Protein AF-A0A9D2U0C9-F1 (afdb_monomer_lite)

Organism: NCBI:txid2838689

Radius of gyration: 23.5 Å; chains: 1; bounding box: 73×41×50 Å

Structure (mmCIF, N/CA/C/O backbone):
data_AF-A0A9D2U0C9-F1
#
_entry.id   AF-A0A9D2U0C9-F1
#
loop_
_atom_site.group_PDB
_atom_site.id
_atom_site.type_symbol
_atom_site.label_atom_id
_atom_site.label_alt_id
_atom_site.label_comp_id
_atom_site.label_asym_id
_atom_site.label_entity_id
_atom_site.label_seq_id
_atom_site.pdbx_PDB_ins_code
_atom_site.Cartn_x
_atom_site.Cartn_y
_atom_site.Cartn_z
_atom_site.occupancy
_atom_site.B_iso_or_equiv
_atom_site.auth_seq_id
_atom_site.auth_comp_id
_atom_site.auth_asym_id
_atom_site.auth_atom_id
_atom_site.pdbx_PDB_model_num
ATOM 1 N N . MET A 1 1 ? 41.583 21.796 16.166 1.00 63.53 1 MET A N 1
ATOM 2 C CA . MET A 1 1 ? 41.067 20.989 17.299 1.00 63.53 1 MET A CA 1
ATOM 3 C C . MET A 1 1 ? 41.471 19.537 17.087 1.00 63.53 1 MET A C 1
ATOM 5 O O . MET A 1 1 ? 41.361 19.074 15.961 1.00 63.53 1 MET A O 1
ATOM 9 N N . LYS A 1 2 ? 41.959 18.822 18.112 1.00 79.25 2 LYS A N 1
ATOM 10 C CA . LYS A 1 2 ? 42.198 17.371 18.002 1.00 79.25 2 LYS A CA 1
ATOM 11 C C . LYS A 1 2 ? 40.844 16.658 18.076 1.00 79.25 2 LYS A C 1
ATOM 13 O O . LYS A 1 2 ? 40.282 16.552 19.162 1.00 79.25 2 LYS A O 1
ATOM 18 N N . ARG A 1 3 ? 40.298 16.237 16.933 1.00 89.19 3 ARG A N 1
ATOM 19 C CA . ARG A 1 3 ? 39.069 15.436 16.871 1.00 89.19 3 ARG A CA 1
ATOM 20 C C . ARG A 1 3 ? 39.421 13.952 17.001 1.00 89.19 3 ARG A C 1
ATOM 22 O O . ARG A 1 3 ? 40.526 13.528 16.672 1.00 89.19 3 ARG A O 1
ATOM 29 N N . SER A 1 4 ? 38.504 13.162 17.553 1.00 96.44 4 SER A N 1
ATOM 30 C CA . SER A 1 4 ? 38.682 11.712 17.624 1.00 96.44 4 SER A CA 1
ATOM 31 C C . SER A 1 4 ? 38.589 11.108 16.222 1.00 96.44 4 SER A C 1
ATOM 33 O O . SER A 1 4 ? 37.578 11.293 15.548 1.00 96.44 4 SER A O 1
ATOM 35 N N . LYS A 1 5 ? 39.591 10.313 15.826 1.00 96.75 5 LYS A N 1
ATOM 36 C CA . LYS A 1 5 ? 39.591 9.564 14.554 1.00 96.75 5 LYS A CA 1
ATOM 37 C C . LYS A 1 5 ? 38.373 8.645 14.400 1.00 96.75 5 LYS A C 1
ATOM 39 O O . LYS A 1 5 ? 37.912 8.398 13.289 1.00 96.75 5 LYS A O 1
ATOM 44 N N . ARG A 1 6 ? 37.817 8.159 15.520 1.00 97.50 6 ARG A N 1
ATOM 45 C CA . ARG A 1 6 ? 36.567 7.384 15.518 1.00 97.50 6 ARG A CA 1
ATOM 46 C C . ARG A 1 6 ? 35.405 8.223 14.993 1.00 97.50 6 ARG A C 1
ATOM 48 O O . ARG A 1 6 ? 34.625 7.726 14.200 1.00 97.50 6 ARG A O 1
ATOM 55 N N . ILE A 1 7 ? 35.302 9.477 15.432 1.00 96.75 7 ILE A N 1
ATOM 56 C CA . ILE A 1 7 ? 34.223 10.374 15.011 1.00 96.75 7 ILE A CA 1
ATOM 57 C C . ILE A 1 7 ? 34.395 10.758 13.544 1.00 96.75 7 ILE A C 1
ATOM 59 O O . ILE A 1 7 ? 33.430 10.708 12.806 1.00 96.75 7 ILE A O 1
ATOM 63 N N . GLU A 1 8 ? 35.618 11.031 13.088 1.00 96.38 8 GLU A N 1
ATOM 64 C CA . GLU A 1 8 ? 35.879 11.276 11.659 1.00 96.38 8 GLU A CA 1
ATOM 65 C C . GLU A 1 8 ? 35.429 10.096 10.779 1.00 96.38 8 GLU A C 1
ATOM 67 O O . GLU A 1 8 ? 34.831 10.298 9.727 1.00 96.38 8 GLU A O 1
ATOM 72 N N . THR A 1 9 ? 35.654 8.861 11.242 1.00 97.44 9 THR A N 1
ATOM 73 C CA . THR A 1 9 ? 35.188 7.651 10.543 1.00 97.44 9 THR A CA 1
ATOM 74 C C . THR A 1 9 ? 33.665 7.525 10.569 1.00 97.44 9 THR A C 1
ATOM 76 O O . THR A 1 9 ? 33.076 7.105 9.577 1.00 97.44 9 THR A O 1
ATOM 79 N N . LEU A 1 10 ? 33.030 7.857 11.698 1.00 97.75 10 LEU A N 1
ATOM 80 C CA . LEU A 1 10 ? 31.576 7.787 11.844 1.00 97.75 10 LEU A CA 1
ATOM 81 C C . LEU A 1 10 ? 30.870 8.851 11.007 1.00 97.75 10 LEU A C 1
ATOM 83 O O . LEU A 1 10 ? 29.896 8.512 10.353 1.00 97.75 10 LEU A O 1
ATOM 87 N N . ASP A 1 11 ? 31.381 10.079 10.964 1.00 96.25 11 ASP A N 1
ATOM 88 C CA . ASP A 1 11 ? 30.834 11.177 10.160 1.00 96.25 11 ASP A CA 1
ATOM 89 C C . ASP A 1 11 ? 30.826 10.851 8.663 1.00 96.25 11 ASP A C 1
ATOM 91 O O . ASP A 1 11 ? 29.879 11.186 7.960 1.00 96.25 11 ASP A O 1
ATOM 95 N N . ALA A 1 12 ? 31.854 10.153 8.176 1.00 96.69 12 ALA A N 1
ATOM 96 C CA . ALA A 1 12 ? 31.964 9.758 6.774 1.00 96.69 12 ALA A CA 1
ATOM 97 C C . ALA A 1 12 ? 31.056 8.571 6.391 1.00 96.69 12 ALA A C 1
ATOM 99 O O . ALA A 1 12 ? 31.084 8.121 5.243 1.00 96.69 12 ALA A O 1
ATOM 100 N N . ARG A 1 13 ? 30.284 8.006 7.333 1.00 98.12 13 ARG A N 1
ATOM 101 C CA . ARG A 1 13 ? 29.369 6.896 7.037 1.00 98.12 13 ARG A CA 1
ATOM 102 C C . ARG A 1 13 ? 28.206 7.397 6.169 1.00 98.12 13 ARG A C 1
ATOM 104 O O . ARG A 1 13 ? 27.623 8.423 6.509 1.00 98.12 13 ARG A O 1
ATOM 111 N N . PRO A 1 14 ? 27.800 6.642 5.127 1.00 98.25 14 PRO A N 1
ATOM 112 C CA . PRO A 1 14 ? 26.709 7.041 4.234 1.00 98.25 14 PRO A CA 1
ATOM 113 C C . PRO A 1 14 ? 25.387 7.383 4.933 1.00 98.25 14 PRO A C 1
ATOM 115 O O . PRO A 1 14 ? 24.686 8.259 4.456 1.00 98.25 14 PRO A O 1
ATOM 118 N N . VAL A 1 15 ? 25.093 6.764 6.085 1.00 97.81 15 VAL A N 1
ATOM 119 C CA . VAL A 1 15 ? 23.873 7.023 6.877 1.00 97.81 15 VAL A CA 1
ATOM 120 C C . VAL A 1 15 ? 23.711 8.491 7.287 1.00 97.81 15 VAL A C 1
ATOM 122 O O . VAL A 1 15 ? 22.600 8.963 7.460 1.00 97.81 15 VAL A O 1
ATOM 125 N N . ASN A 1 16 ? 24.801 9.255 7.405 1.00 97.31 16 ASN A N 1
ATOM 126 C CA . ASN A 1 16 ? 24.707 10.676 7.758 1.00 97.31 16 ASN A CA 1
ATOM 127 C C . ASN A 1 16 ? 24.313 11.572 6.572 1.00 97.31 16 ASN A C 1
ATOM 129 O O . ASN A 1 16 ? 24.225 12.786 6.741 1.00 97.31 16 ASN A O 1
ATOM 133 N N . LEU A 1 17 ? 24.143 11.003 5.374 1.00 97.38 17 LEU A N 1
ATOM 134 C CA . LEU A 1 17 ? 23.557 11.692 4.224 1.00 97.38 17 LEU A CA 1
ATOM 135 C C . LEU A 1 17 ? 22.025 11.584 4.220 1.00 97.38 17 LEU A C 1
ATOM 137 O O . LEU A 1 17 ? 21.379 12.298 3.454 1.00 97.38 17 LEU A O 1
ATOM 141 N N . ASP A 1 18 ? 21.455 10.724 5.071 1.00 98.06 18 ASP A N 1
ATOM 142 C CA . ASP A 1 18 ? 20.014 10.583 5.238 1.00 98.06 18 ASP A CA 1
ATOM 143 C C . ASP A 1 18 ? 19.445 11.826 5.946 1.00 98.06 18 ASP A C 1
ATOM 145 O O . ASP A 1 18 ? 20.036 12.378 6.881 1.00 98.06 18 ASP A O 1
ATOM 149 N N . GLY A 1 19 ? 18.274 12.282 5.501 1.00 96.88 19 GLY A N 1
ATOM 150 C CA . GLY A 1 19 ? 17.585 13.429 6.088 1.00 96.88 19 GLY A CA 1
ATOM 151 C C . GLY A 1 19 ? 16.844 13.054 7.369 1.00 96.88 19 GLY A C 1
ATOM 152 O O . GLY A 1 19 ? 15.667 12.712 7.310 1.00 96.88 19 GLY A O 1
ATOM 153 N N . TYR A 1 20 ? 17.505 13.147 8.523 1.00 96.69 20 TYR A N 1
ATOM 154 C CA . TYR A 1 20 ? 16.842 13.013 9.824 1.00 96.69 20 TYR A CA 1
ATOM 155 C C . TYR A 1 20 ? 16.303 14.358 10.307 1.00 96.69 20 TYR A C 1
ATOM 157 O O . TYR A 1 20 ? 17.032 15.350 10.367 1.00 96.69 20 TYR A O 1
ATOM 165 N N . ILE A 1 21 ? 15.036 14.370 10.704 1.00 96.88 21 ILE A N 1
ATOM 166 C CA . ILE A 1 21 ? 14.384 15.515 11.339 1.00 96.88 21 ILE A CA 1
ATOM 167 C C . ILE A 1 21 ? 13.809 15.092 12.688 1.00 96.88 21 ILE A C 1
ATOM 169 O O . ILE A 1 21 ? 13.521 13.917 12.911 1.00 96.88 21 ILE A O 1
ATOM 173 N N . ASN A 1 22 ? 13.655 16.060 13.589 1.00 97.75 22 ASN A N 1
ATOM 174 C CA . ASN A 1 22 ? 12.831 15.863 14.777 1.00 97.75 22 ASN A CA 1
ATOM 175 C C . ASN A 1 22 ? 11.352 15.908 14.376 1.00 97.75 22 ASN A C 1
ATOM 177 O O . ASN A 1 22 ? 11.008 16.523 13.365 1.00 97.75 22 ASN A O 1
ATOM 181 N N . GLU A 1 23 ? 10.494 15.294 15.186 1.00 97.94 23 GLU A N 1
ATOM 182 C CA . GLU A 1 23 ? 9.048 15.350 14.982 1.00 97.94 23 GLU A CA 1
ATOM 183 C C . GLU A 1 23 ? 8.531 16.796 15.001 1.00 97.94 23 GLU A C 1
ATOM 185 O O . GLU A 1 23 ? 9.009 17.639 15.767 1.00 97.94 23 GLU A O 1
ATOM 190 N N . TRP A 1 24 ? 7.542 17.066 14.150 1.00 97.81 24 TRP A N 1
ATOM 191 C CA . TRP A 1 24 ? 6.828 18.338 14.066 1.00 97.81 24 TRP A CA 1
ATOM 192 C C . TRP A 1 24 ? 5.330 18.079 13.798 1.00 97.81 24 TRP A C 1
ATOM 194 O O . TRP A 1 24 ? 4.875 18.171 12.651 1.00 97.81 24 TRP A O 1
ATOM 204 N N . PRO A 1 25 ? 4.561 17.698 14.841 1.00 97.62 25 PRO A N 1
ATOM 205 C CA . PRO A 1 25 ? 3.178 17.236 14.702 1.00 97.62 25 PRO A CA 1
ATOM 206 C C . PRO A 1 25 ? 2.224 18.271 14.103 1.00 97.62 25 PRO A C 1
ATOM 208 O O . PRO A 1 25 ? 1.324 17.905 13.354 1.00 97.62 25 PRO A O 1
ATOM 211 N N . GLU A 1 26 ? 2.449 19.563 14.355 1.00 97.62 26 GLU A N 1
ATOM 212 C CA . GLU A 1 26 ? 1.642 20.663 13.809 1.00 97.62 26 GLU A CA 1
ATOM 213 C C . GLU A 1 26 ? 1.666 20.714 12.273 1.00 97.62 26 GLU A C 1
ATOM 215 O O . GLU A 1 26 ? 0.752 21.258 11.660 1.00 97.62 26 GLU A O 1
ATOM 220 N N . MET A 1 27 ? 2.709 20.153 11.654 1.00 97.00 27 MET A N 1
ATOM 221 C CA . MET A 1 27 ? 2.868 20.060 10.199 1.00 97.00 27 MET A CA 1
ATOM 222 C C . MET A 1 27 ? 2.705 18.629 9.677 1.00 97.00 27 MET A C 1
ATOM 224 O O . MET A 1 27 ? 3.016 18.366 8.517 1.00 97.00 27 MET A O 1
ATOM 228 N N . GLY A 1 28 ? 2.269 17.693 10.526 1.00 96.44 28 GLY A N 1
ATOM 229 C CA . GLY A 1 28 ? 2.122 16.282 10.172 1.00 96.44 28 GLY A CA 1
ATOM 230 C C . GLY A 1 28 ? 3.441 15.510 10.049 1.00 96.44 28 GLY A C 1
ATOM 231 O O . GLY A 1 28 ? 3.435 14.380 9.572 1.00 96.44 28 GLY A O 1
ATOM 232 N N . PHE A 1 29 ? 4.580 16.066 10.486 1.00 97.44 29 PHE A N 1
ATOM 233 C CA . PHE A 1 29 ? 5.851 15.330 10.523 1.00 97.44 29 PHE A CA 1
ATOM 234 C C . PHE A 1 29 ? 5.963 14.500 11.802 1.00 97.44 29 PHE A C 1
ATOM 236 O O . PHE A 1 29 ? 6.790 14.759 12.676 1.00 97.44 29 PHE A O 1
ATOM 243 N N . VAL A 1 30 ? 5.111 13.493 11.909 1.00 96.94 30 VAL A N 1
ATOM 244 C CA . VAL A 1 30 ? 5.135 12.473 12.956 1.00 96.94 30 VAL A CA 1
ATOM 245 C C . VAL A 1 30 ? 4.698 11.162 12.319 1.00 96.94 30 VAL A C 1
ATOM 247 O O . VAL A 1 30 ? 3.811 11.149 11.472 1.00 96.94 30 VAL A O 1
ATOM 250 N N . ALA A 1 31 ? 5.365 10.061 12.661 1.00 96.12 31 ALA A N 1
ATOM 251 C CA . ALA A 1 31 ? 5.096 8.791 11.994 1.00 96.12 31 ALA A CA 1
ATOM 252 C C . ALA A 1 31 ? 3.738 8.202 12.405 1.00 96.12 31 ALA A C 1
ATOM 254 O O . ALA A 1 31 ? 3.007 7.703 11.555 1.00 96.12 31 ALA A O 1
ATOM 255 N N . MET A 1 32 ? 3.430 8.226 13.706 1.00 95.94 32 MET A N 1
ATOM 256 C CA . MET A 1 32 ? 2.215 7.676 14.317 1.00 95.94 32 MET A CA 1
ATOM 257 C C . MET A 1 32 ? 1.986 8.324 15.692 1.00 95.94 32 MET A C 1
ATOM 259 O O . MET A 1 32 ? 2.936 8.831 16.285 1.00 95.94 32 MET A O 1
ATOM 263 N N . SER A 1 33 ? 0.773 8.209 16.247 1.00 94.19 33 SER A N 1
ATOM 264 C CA . SER A 1 33 ? 0.433 8.677 17.607 1.00 94.19 33 SER A CA 1
ATOM 265 C C . SER A 1 33 ? 0.625 10.186 17.791 1.00 94.19 33 SER A C 1
ATOM 267 O O . SER A 1 33 ? 1.208 10.638 18.781 1.00 94.19 33 SER A O 1
ATOM 269 N N . SER A 1 34 ? 0.155 10.973 16.823 1.00 97.00 34 SER A N 1
ATOM 270 C CA . SER A 1 34 ? 0.168 12.428 16.936 1.00 97.00 34 SER A CA 1
ATOM 271 C C . SER A 1 34 ? -0.739 12.872 18.087 1.00 97.00 34 SER A C 1
ATOM 273 O O . SER A 1 34 ? -1.834 12.332 18.237 1.00 97.00 34 SER A O 1
ATOM 275 N N . PRO A 1 35 ? -0.382 13.920 18.851 1.00 96.56 35 PRO A N 1
ATOM 276 C CA . PRO A 1 35 ? -1.326 14.556 19.771 1.00 96.56 35 PRO A CA 1
ATOM 277 C C . PRO A 1 35 ? -2.530 15.203 19.056 1.00 96.56 35 PRO A C 1
ATOM 279 O O . PRO A 1 35 ? -3.467 15.628 19.728 1.00 96.56 35 PRO A O 1
ATOM 282 N N . TYR A 1 36 ? -2.486 15.322 17.723 1.00 97.19 36 TYR A N 1
ATOM 283 C CA . TYR A 1 36 ? -3.569 15.844 16.885 1.00 97.19 36 TYR A CA 1
ATOM 284 C C . TYR A 1 36 ? -4.400 14.752 16.199 1.00 97.19 36 TYR A C 1
ATOM 286 O O . TYR A 1 36 ? -5.360 15.090 15.506 1.00 97.19 36 TYR A O 1
ATOM 294 N N . ASP A 1 37 ? -4.043 13.473 16.364 1.00 97.50 37 ASP A N 1
ATOM 295 C CA . ASP A 1 37 ? -4.862 12.375 15.850 1.00 97.50 37 ASP A CA 1
ATOM 296 C C . ASP A 1 37 ? -6.184 12.317 16.641 1.00 97.50 37 ASP A C 1
ATOM 298 O O . ASP A 1 37 ? -6.185 12.547 17.855 1.00 97.50 37 ASP A O 1
ATOM 302 N N . PRO A 1 38 ? -7.325 12.042 15.985 1.00 97.88 38 PRO A N 1
ATOM 303 C CA . PRO A 1 38 ? -8.600 11.939 16.678 1.00 97.88 38 PRO A CA 1
ATOM 304 C C . PRO A 1 38 ? -8.676 10.682 17.551 1.00 97.88 38 PRO A C 1
ATOM 306 O O . PRO A 1 38 ? -8.125 9.633 17.218 1.00 97.88 38 PRO A O 1
ATOM 309 N N . GLU A 1 39 ? -9.433 10.774 18.643 1.00 97.62 39 GLU A N 1
ATOM 310 C CA . GLU A 1 39 ? -9.792 9.608 19.451 1.00 97.62 39 GLU A CA 1
ATOM 311 C C . GLU A 1 39 ? -10.793 8.717 18.689 1.00 97.62 39 GLU A C 1
ATOM 313 O O . GLU A 1 39 ? -11.726 9.244 18.071 1.00 97.62 39 GLU A O 1
ATOM 318 N N . PRO A 1 40 ? -10.665 7.376 18.743 1.00 98.50 40 PRO A N 1
ATOM 319 C CA . PRO A 1 40 ? -11.569 6.487 18.023 1.00 98.50 40 PRO A CA 1
ATOM 320 C C . PRO A 1 40 ? -13.015 6.571 18.521 1.00 98.50 40 PRO A C 1
ATOM 322 O O . PRO A 1 40 ? -13.307 6.247 19.676 1.00 98.50 40 PRO A O 1
ATOM 325 N N . SER A 1 41 ? -13.953 6.906 17.636 1.00 98.56 41 SER A N 1
ATOM 326 C CA . SER A 1 41 ? -15.383 6.921 17.968 1.00 98.56 41 SER A CA 1
ATOM 327 C C . SER A 1 41 ? -16.266 6.684 16.746 1.00 98.56 41 SER A C 1
ATOM 329 O O . SER A 1 41 ? -15.881 6.940 15.609 1.00 98.56 41 SER A O 1
ATOM 331 N N . VAL A 1 42 ? -17.469 6.156 16.971 1.00 98.50 42 VAL A N 1
ATOM 332 C CA . VAL A 1 42 ? -18.487 6.018 15.926 1.00 98.50 42 VAL A CA 1
ATOM 333 C C . VAL A 1 42 ? -19.872 6.113 16.550 1.00 98.50 42 VAL A C 1
ATOM 335 O O . VAL A 1 42 ? -20.093 5.599 17.649 1.00 98.50 42 VAL A O 1
ATOM 338 N N . ARG A 1 43 ? -20.822 6.710 15.830 1.00 98.12 43 ARG A N 1
ATOM 339 C CA . ARG A 1 43 ? -22.245 6.672 16.187 1.00 98.12 43 ARG A CA 1
ATOM 340 C C . ARG A 1 43 ? -23.090 6.374 14.964 1.00 98.12 43 ARG A C 1
ATOM 342 O O . ARG A 1 43 ? -22.877 6.966 13.905 1.00 98.12 43 ARG A O 1
ATOM 349 N N . VAL A 1 44 ? -24.063 5.481 15.121 1.00 98.12 44 VAL A N 1
ATOM 350 C CA . VAL A 1 44 ? -25.004 5.105 14.063 1.00 98.12 44 VAL A CA 1
ATOM 351 C C . VAL A 1 44 ? -26.415 5.536 14.448 1.00 98.12 44 VAL A C 1
ATOM 353 O O . VAL A 1 44 ? -26.896 5.210 15.528 1.00 98.12 44 VAL A O 1
ATOM 356 N N . GLU A 1 45 ? -27.104 6.227 13.545 1.00 97.44 45 GLU A N 1
ATOM 357 C CA . GLU A 1 45 ? -28.523 6.571 13.671 1.00 97.44 45 GLU A CA 1
ATOM 358 C C . GLU A 1 45 ? -29.239 6.212 12.367 1.00 97.44 45 GLU A C 1
ATOM 360 O O . GLU A 1 45 ? -28.733 6.482 11.278 1.00 97.44 45 GLU A O 1
ATOM 365 N N . ASP A 1 46 ? -30.387 5.538 12.468 1.00 95.31 46 ASP A N 1
ATOM 366 C CA . ASP A 1 46 ? -31.214 5.119 11.324 1.00 95.31 46 ASP A CA 1
ATOM 367 C C . ASP A 1 46 ? -30.434 4.417 10.190 1.00 95.31 46 ASP A C 1
ATOM 369 O O . ASP A 1 46 ? -30.691 4.615 9.001 1.00 95.31 46 ASP A O 1
ATOM 373 N N . GLY A 1 47 ? -29.462 3.575 10.560 1.00 95.69 47 GLY A N 1
ATOM 374 C CA . GLY A 1 47 ? -28.635 2.825 9.607 1.00 95.69 47 GLY A CA 1
ATOM 375 C C . GLY A 1 47 ? -27.566 3.666 8.905 1.00 95.69 47 GLY A C 1
ATOM 376 O O . GLY A 1 47 ? -27.067 3.260 7.856 1.00 95.69 47 GLY A O 1
ATOM 377 N N . ARG A 1 48 ? -27.208 4.824 9.465 1.00 97.69 48 ARG A N 1
ATOM 378 C CA . ARG A 1 48 ? -26.215 5.747 8.915 1.00 97.69 48 ARG A CA 1
ATOM 379 C C . ARG A 1 48 ? -25.217 6.175 9.984 1.00 97.69 48 ARG A C 1
ATOM 381 O O . ARG A 1 48 ? -25.607 6.499 11.099 1.00 97.69 48 ARG A O 1
ATOM 388 N N . ILE A 1 49 ? -23.933 6.224 9.637 1.00 98.44 49 ILE A N 1
ATOM 389 C CA . ILE A 1 49 ? -22.906 6.782 10.525 1.00 98.44 49 ILE A CA 1
ATOM 390 C C . ILE A 1 49 ? -23.103 8.299 10.607 1.00 98.44 49 ILE A C 1
ATOM 392 O O . ILE A 1 49 ? -23.024 8.982 9.584 1.00 98.44 49 ILE A O 1
ATOM 396 N N . VAL A 1 50 ? -23.384 8.812 11.806 1.00 98.38 50 VAL A N 1
ATOM 397 C CA . VAL A 1 50 ? -23.604 10.243 12.096 1.00 98.38 50 VAL A CA 1
ATOM 398 C C . VAL A 1 50 ? -22.442 10.897 12.853 1.00 98.38 50 VAL A C 1
ATOM 400 O O . VAL A 1 50 ? -22.419 12.114 13.014 1.00 98.38 50 VAL A O 1
ATOM 403 N N . GLU A 1 51 ? -21.477 10.099 13.303 1.00 98.56 51 GLU A N 1
ATOM 404 C CA . GLU A 1 51 ? -20.227 10.546 13.919 1.00 98.56 51 GLU A CA 1
ATOM 405 C C . GLU A 1 51 ? -19.115 9.552 13.569 1.00 98.56 51 GLU A C 1
ATOM 407 O O . GLU A 1 51 ? -19.355 8.341 13.619 1.00 98.56 51 GLU A O 1
ATOM 412 N N . LEU A 1 52 ? -17.929 10.053 13.224 1.00 98.75 52 LEU A N 1
ATOM 413 C CA . LEU A 1 52 ? -16.740 9.266 12.897 1.00 98.75 52 LEU A CA 1
ATOM 414 C C . LEU A 1 52 ? -15.502 9.944 13.498 1.00 98.75 52 LEU A C 1
ATOM 416 O O . LEU A 1 52 ? -15.213 11.087 13.154 1.00 98.75 52 LEU A O 1
ATOM 420 N N . ASP A 1 53 ? -14.790 9.241 14.379 1.00 98.62 53 ASP A N 1
ATOM 421 C CA . ASP A 1 53 ? -13.525 9.670 14.997 1.00 98.62 53 ASP A CA 1
ATOM 422 C C . ASP A 1 53 ? -13.573 11.120 15.517 1.00 98.62 53 ASP A C 1
ATOM 424 O O . ASP A 1 53 ? -12.782 11.989 15.153 1.00 98.62 53 ASP A O 1
ATOM 428 N N . GLY A 1 54 ? -14.582 11.404 16.342 1.00 98.00 54 GLY A N 1
ATOM 429 C CA . GLY A 1 54 ? -14.799 12.699 16.987 1.00 98.00 54 GLY A CA 1
ATOM 430 C C . GLY A 1 54 ? -15.400 13.792 16.098 1.00 98.00 54 GLY A C 1
ATOM 431 O O . GLY A 1 54 ? -15.684 14.881 16.602 1.00 98.00 54 GLY A O 1
ATOM 432 N N . LYS A 1 55 ? -15.628 13.531 14.805 1.00 98.50 55 LYS A N 1
ATOM 433 C CA . LYS A 1 55 ? -16.294 14.464 13.887 1.00 98.50 55 LYS A CA 1
ATOM 434 C C . LYS A 1 55 ? -17.767 14.113 13.722 1.00 98.50 55 LYS A C 1
ATOM 436 O O . LYS A 1 55 ? -18.112 12.949 13.515 1.00 98.50 55 LYS A O 1
ATOM 441 N N . TYR A 1 56 ? -18.637 15.119 13.752 1.00 98.50 56 TYR A N 1
ATOM 442 C CA . TYR A 1 56 ? -20.043 14.944 13.393 1.00 98.50 56 TYR A CA 1
ATOM 443 C C . TYR A 1 56 ? -20.226 14.966 11.881 1.00 98.50 56 TYR A C 1
ATOM 445 O O . TYR A 1 56 ? -19.443 15.566 11.147 1.00 98.50 56 TYR A O 1
ATOM 453 N N . ARG A 1 57 ? -21.288 14.317 11.409 1.00 97.94 57 ARG A N 1
ATOM 454 C CA . ARG A 1 57 ? -21.542 14.147 9.979 1.00 97.94 57 ARG A CA 1
ATOM 455 C C . ARG A 1 57 ? -21.688 15.460 9.207 1.00 97.94 57 ARG A C 1
ATOM 457 O O . ARG A 1 57 ? -21.348 15.506 8.029 1.00 97.94 57 ARG A O 1
ATOM 464 N N . GLU A 1 58 ? -22.207 16.505 9.837 1.00 98.06 58 GLU A N 1
ATOM 465 C CA . GLU A 1 58 ? -22.280 17.858 9.278 1.00 98.06 58 GLU A CA 1
ATOM 466 C C . GLU A 1 58 ? -20.907 18.484 8.991 1.00 98.06 58 GLU A C 1
ATOM 468 O O . GLU A 1 58 ? -20.816 19.337 8.108 1.00 98.06 58 GLU A O 1
ATOM 473 N N . ASP A 1 59 ? -19.863 18.026 9.684 1.00 98.50 59 ASP A N 1
ATOM 474 C CA . ASP A 1 59 ? -18.481 18.493 9.553 1.00 98.50 59 ASP A CA 1
ATOM 475 C C . ASP A 1 59 ? -17.613 17.540 8.713 1.00 98.50 59 ASP A C 1
ATOM 477 O O . ASP A 1 59 ? -16.407 17.755 8.585 1.00 98.50 59 ASP A O 1
ATOM 481 N N . PHE A 1 60 ? -18.202 16.480 8.147 1.00 98.69 60 PHE A N 1
ATOM 482 C CA . PHE A 1 60 ? -17.477 15.542 7.296 1.00 98.69 60 PHE A CA 1
ATOM 483 C C . PHE A 1 60 ? -16.950 16.230 6.043 1.00 98.69 60 PHE A C 1
ATOM 485 O O . PHE A 1 60 ? -17.691 16.879 5.296 1.00 98.69 60 PHE A O 1
ATOM 492 N N . ASP A 1 61 ? -15.670 16.004 5.771 1.00 98.62 61 ASP A N 1
ATOM 493 C CA . ASP A 1 61 ? -15.122 16.226 4.446 1.00 98.62 61 ASP A CA 1
ATOM 494 C C . ASP A 1 61 ? -15.463 15.055 3.500 1.00 98.62 61 ASP A C 1
ATOM 496 O O . ASP A 1 61 ? -16.208 14.124 3.830 1.00 98.62 61 ASP A O 1
ATOM 500 N N . PHE A 1 62 ? -14.939 15.112 2.275 1.00 98.38 62 PHE A N 1
ATOM 501 C CA . PHE A 1 62 ? -15.175 14.072 1.274 1.00 98.38 62 PHE A CA 1
ATOM 502 C C . PHE A 1 62 ? -14.653 12.692 1.711 1.00 98.38 62 PHE A C 1
ATOM 504 O O . PHE A 1 62 ? -15.285 11.680 1.405 1.00 98.38 62 PHE A O 1
ATOM 511 N N . ILE A 1 63 ? -13.527 12.644 2.427 1.00 98.56 63 ILE A N 1
ATOM 512 C CA . ILE A 1 63 ? -12.899 11.406 2.896 1.00 98.56 63 ILE A CA 1
ATOM 513 C C . ILE A 1 63 ? -13.724 10.824 4.039 1.00 98.56 63 ILE A C 1
ATOM 515 O O . ILE A 1 63 ? -14.094 9.649 3.977 1.00 98.56 63 ILE A O 1
ATOM 519 N N . ASP A 1 64 ? -14.067 11.644 5.035 1.00 98.62 64 ASP A N 1
ATOM 520 C CA . ASP A 1 64 ? -14.902 11.230 6.166 1.00 98.62 64 ASP A CA 1
ATOM 521 C C . ASP A 1 64 ? -16.233 10.649 5.654 1.00 98.62 64 ASP A C 1
ATOM 523 O O . ASP A 1 64 ? -16.635 9.545 6.032 1.00 98.62 64 ASP A O 1
ATOM 527 N N . GLN A 1 65 ? -16.887 11.354 4.721 1.00 98.50 65 GLN A N 1
ATOM 528 C CA . GLN A 1 65 ? -18.139 10.905 4.123 1.00 98.50 65 GLN A CA 1
ATOM 529 C C . GLN A 1 65 ? -17.970 9.590 3.351 1.00 98.50 65 GLN A C 1
ATOM 531 O O . GLN A 1 65 ? -18.798 8.689 3.502 1.00 98.50 65 GLN A O 1
ATOM 536 N N . PHE A 1 66 ? -16.928 9.464 2.525 1.00 98.69 66 PHE A N 1
ATOM 537 C CA . PHE A 1 66 ? -16.691 8.248 1.751 1.00 98.69 66 PHE A CA 1
ATOM 538 C C . PHE A 1 66 ? -16.451 7.039 2.664 1.00 98.69 66 PHE A C 1
ATOM 540 O O . PHE A 1 66 ? -17.030 5.972 2.452 1.00 98.69 66 PHE A O 1
ATOM 547 N N . ILE A 1 67 ? -15.657 7.208 3.722 1.00 98.62 67 ILE A N 1
ATOM 548 C CA . ILE A 1 67 ? -15.389 6.149 4.699 1.00 98.62 67 ILE A CA 1
ATOM 549 C C . ILE A 1 67 ? -16.675 5.753 5.428 1.00 98.62 67 ILE A C 1
ATOM 551 O O . ILE A 1 67 ? -17.008 4.565 5.490 1.00 98.62 67 ILE A O 1
ATOM 555 N N . ALA A 1 68 ? -17.415 6.741 5.932 1.00 98.38 68 ALA A N 1
ATOM 556 C CA . ALA A 1 68 ? -18.652 6.532 6.673 1.00 98.38 68 ALA A CA 1
ATOM 557 C C . ALA A 1 68 ? -19.739 5.831 5.841 1.00 98.38 68 ALA A C 1
ATOM 559 O O . ALA A 1 68 ? -20.502 5.028 6.377 1.00 98.38 68 ALA A O 1
ATOM 560 N N . ASP A 1 69 ? -19.822 6.132 4.544 1.00 98.12 69 ASP A N 1
ATOM 561 C CA . ASP A 1 69 ? -20.893 5.629 3.680 1.00 98.12 69 ASP A CA 1
ATOM 562 C C . ASP A 1 69 ? -20.531 4.314 2.967 1.00 98.12 69 ASP A C 1
ATOM 564 O O . ASP A 1 69 ? -21.435 3.553 2.617 1.00 98.12 69 ASP A O 1
ATOM 568 N N . TYR A 1 70 ? -19.238 4.025 2.755 1.00 98.31 70 TYR A N 1
ATOM 569 C CA . TYR A 1 70 ? -18.810 2.906 1.900 1.00 98.31 70 TYR A CA 1
ATOM 570 C C . TYR A 1 70 ? -17.768 1.963 2.510 1.00 98.31 70 TYR A C 1
ATOM 572 O O . TYR A 1 70 ? -17.692 0.811 2.078 1.00 98.31 70 TYR A O 1
ATOM 580 N N . ALA A 1 71 ? -16.954 2.407 3.471 1.00 98.06 71 ALA A N 1
ATOM 581 C CA . ALA A 1 71 ? -15.788 1.637 3.920 1.00 98.06 71 ALA A CA 1
ATOM 582 C C . ALA A 1 71 ? -15.996 0.889 5.246 1.00 98.06 71 ALA A C 1
ATOM 584 O O . ALA A 1 71 ? -15.256 -0.053 5.531 1.00 98.06 71 ALA A O 1
ATOM 585 N N . ILE A 1 72 ? -16.996 1.276 6.045 1.00 98.44 72 ILE A N 1
ATOM 586 C CA . ILE A 1 72 ? -17.276 0.674 7.354 1.00 98.44 72 ILE A CA 1
ATOM 587 C C . ILE A 1 72 ? -18.559 -0.158 7.295 1.00 98.44 72 ILE A C 1
ATOM 589 O O . ILE A 1 72 ? -19.608 0.288 6.832 1.00 98.44 72 ILE A O 1
ATOM 593 N N . ASN A 1 73 ? -18.503 -1.382 7.821 1.00 98.12 73 ASN A N 1
ATOM 594 C CA . ASN A 1 73 ? -19.679 -2.223 7.999 1.00 98.12 73 ASN A CA 1
ATOM 595 C C . ASN A 1 73 ? -20.549 -1.694 9.152 1.00 98.12 73 ASN A C 1
ATOM 597 O O . ASN A 1 73 ? -20.299 -1.982 10.327 1.00 98.12 73 ASN A O 1
ATOM 601 N N . ILE A 1 74 ? -21.597 -0.951 8.793 1.00 97.06 74 ILE A N 1
ATOM 602 C CA . ILE A 1 74 ? -22.510 -0.276 9.726 1.00 97.06 74 ILE A CA 1
ATOM 603 C C . ILE A 1 74 ? -23.179 -1.259 10.696 1.00 97.06 74 ILE A C 1
ATOM 605 O O . ILE A 1 74 ? -23.267 -0.977 11.887 1.00 97.06 74 ILE A O 1
ATOM 609 N N . GLU A 1 75 ? -23.584 -2.448 10.238 1.00 96.38 75 GLU A N 1
ATOM 610 C CA . GLU A 1 75 ? -24.263 -3.444 11.088 1.00 96.38 75 GLU A CA 1
ATOM 611 C C . GLU A 1 75 ? -23.378 -3.959 12.233 1.00 96.38 75 GLU A C 1
ATOM 613 O O . GLU A 1 75 ? -23.870 -4.512 13.219 1.00 96.38 75 GLU A O 1
ATOM 618 N N . ARG A 1 76 ? -22.056 -3.820 12.094 1.00 96.19 76 ARG A N 1
ATOM 619 C CA . ARG A 1 76 ? -21.069 -4.353 13.037 1.00 96.19 76 ARG A CA 1
ATOM 620 C C . ARG A 1 76 ? -20.290 -3.275 13.769 1.00 96.19 76 ARG A C 1
ATOM 622 O O . ARG A 1 76 ? -19.552 -3.629 14.690 1.00 96.19 76 ARG A O 1
ATOM 629 N N . THR A 1 77 ? -20.403 -2.011 13.367 1.00 97.94 77 THR A N 1
ATOM 630 C CA . THR A 1 77 ? -19.437 -0.986 13.770 1.00 97.94 77 THR A CA 1
ATOM 631 C C . THR A 1 77 ? -19.428 -0.736 15.274 1.00 97.94 77 THR A C 1
ATOM 633 O O . THR A 1 77 ? -18.379 -0.867 15.897 1.00 97.94 77 THR A O 1
ATOM 636 N N . GLU A 1 78 ? -20.595 -0.562 15.901 1.00 95.62 78 GLU A N 1
ATOM 637 C CA . GLU A 1 78 ? -20.690 -0.326 17.350 1.00 95.62 78 GLU A CA 1
ATOM 638 C C . GLU A 1 78 ? -20.122 -1.498 18.162 1.00 95.62 78 GLU A C 1
ATOM 640 O O . GLU A 1 78 ? -19.339 -1.315 19.096 1.00 95.62 78 GLU A O 1
ATOM 645 N N . LYS A 1 79 ? -20.442 -2.736 17.759 1.00 97.06 79 LYS A N 1
ATOM 646 C CA . LYS A 1 79 ? -19.891 -3.939 18.395 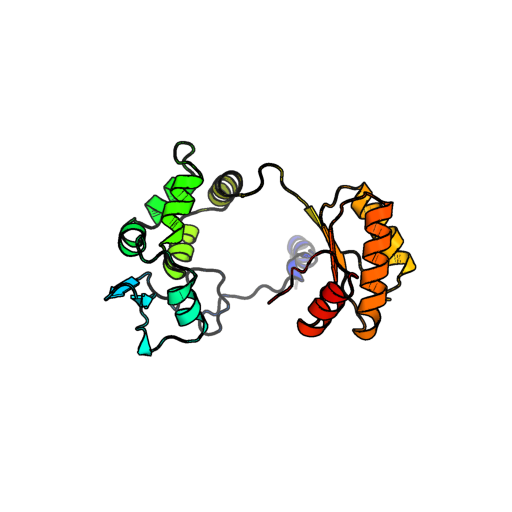1.00 97.06 79 LYS A CA 1
ATOM 647 C C . LYS A 1 79 ? -18.377 -4.023 18.207 1.00 97.06 79 LYS A C 1
ATOM 649 O O . LYS A 1 79 ? -17.671 -4.378 19.146 1.00 97.06 79 LYS A O 1
ATOM 654 N N . SER A 1 80 ? -17.878 -3.721 17.015 1.00 98.25 80 SER A N 1
ATOM 655 C CA . SER A 1 80 ? -16.450 -3.819 16.699 1.00 98.25 80 SER A CA 1
ATOM 656 C C . SER A 1 80 ? -15.641 -2.768 17.458 1.00 98.25 80 SER A C 1
ATOM 658 O O . SER A 1 80 ? -14.611 -3.092 18.044 1.00 98.25 80 SER A O 1
ATOM 660 N N . MET A 1 81 ? -16.163 -1.545 17.542 1.00 98.50 81 MET A N 1
ATOM 661 C CA . MET A 1 81 ? -15.577 -0.432 18.291 1.00 98.50 81 MET A CA 1
ATOM 662 C C . MET A 1 81 ? -15.609 -0.645 19.808 1.00 98.50 81 MET A C 1
ATOM 664 O O . MET A 1 81 ? -14.740 -0.128 20.509 1.00 98.50 81 MET A O 1
ATOM 668 N N . SER A 1 82 ? -16.543 -1.461 20.316 1.00 98.00 82 SER A N 1
ATOM 669 C CA . SER A 1 82 ? -16.592 -1.836 21.737 1.00 98.00 82 SER A CA 1
ATOM 670 C C . SER A 1 82 ? -15.440 -2.745 22.188 1.00 98.00 82 SER A C 1
ATOM 672 O O . SER A 1 82 ? -15.182 -2.863 23.387 1.00 98.00 82 SER A O 1
ATOM 674 N N . VAL A 1 83 ? -14.734 -3.391 21.251 1.00 98.50 83 VAL A N 1
ATOM 675 C CA . VAL A 1 83 ? -13.555 -4.207 21.564 1.00 98.50 83 VAL A CA 1
ATOM 676 C C . VAL A 1 83 ? -12.358 -3.285 21.812 1.00 98.50 83 VAL A C 1
ATOM 678 O O . VAL A 1 83 ? -12.102 -2.342 21.056 1.00 98.50 83 VAL A O 1
ATOM 681 N N . SER A 1 84 ? -11.604 -3.539 22.885 1.00 98.56 84 SER A N 1
ATOM 682 C CA . SER A 1 84 ? -10.414 -2.739 23.181 1.00 98.56 84 SER A CA 1
ATOM 683 C C . SER A 1 84 ? -9.365 -2.923 22.081 1.00 98.56 84 SER A C 1
ATOM 685 O O . SER A 1 84 ? -9.182 -4.028 21.569 1.00 98.56 84 SER A O 1
ATOM 687 N N . SER A 1 85 ? -8.650 -1.860 21.712 1.00 98.69 85 SER A N 1
ATOM 688 C CA . SER A 1 85 ? -7.657 -1.940 20.630 1.00 98.69 85 SER A CA 1
ATOM 689 C C . SER A 1 85 ? -6.524 -2.905 20.956 1.00 98.69 85 SER A C 1
ATOM 691 O O . SER A 1 85 ? -6.049 -3.622 20.078 1.00 98.69 85 SER A O 1
ATOM 693 N N . LEU A 1 86 ? -6.162 -3.013 22.236 1.00 98.69 86 LEU A N 1
ATOM 694 C CA . LEU A 1 86 ? -5.209 -4.004 22.718 1.00 98.69 86 LEU A CA 1
ATOM 695 C C . LEU A 1 86 ? -5.705 -5.444 22.510 1.00 98.69 86 LEU A C 1
ATOM 697 O O . LEU A 1 86 ? -4.912 -6.320 22.169 1.00 98.69 86 LEU A O 1
ATOM 701 N N . ASP A 1 87 ? -6.998 -5.713 22.693 1.00 98.69 87 ASP A N 1
ATOM 702 C CA . ASP A 1 87 ? -7.545 -7.049 22.449 1.00 98.69 87 ASP A CA 1
ATOM 703 C C . ASP A 1 87 ? -7.611 -7.364 20.952 1.00 98.69 87 ASP A C 1
ATOM 705 O O . ASP A 1 87 ? -7.250 -8.473 20.560 1.00 98.69 87 ASP A O 1
ATOM 709 N N . ILE A 1 88 ? -7.946 -6.388 20.098 1.00 98.69 88 ILE A N 1
ATOM 710 C CA . ILE A 1 88 ? -7.841 -6.551 18.637 1.00 98.69 88 ILE A 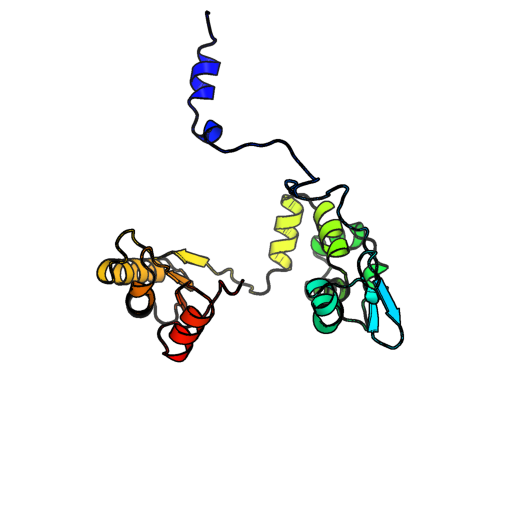CA 1
ATOM 711 C C . ILE A 1 88 ? -6.382 -6.840 18.240 1.00 98.69 88 ILE A C 1
ATOM 713 O O . ILE A 1 88 ? -6.120 -7.781 17.491 1.00 98.69 88 ILE A O 1
ATOM 717 N N . ALA A 1 89 ? -5.419 -6.093 18.785 1.00 98.75 89 ALA A N 1
ATOM 718 C CA . ALA A 1 89 ? -3.990 -6.298 18.547 1.00 98.75 89 ALA A CA 1
ATOM 719 C C . ALA A 1 89 ? -3.539 -7.715 18.955 1.00 98.75 89 ALA A C 1
ATOM 721 O O . ALA A 1 89 ? -2.861 -8.409 18.194 1.00 98.75 89 ALA A O 1
ATOM 722 N N . ARG A 1 90 ? -3.990 -8.209 20.114 1.00 98.81 90 ARG A N 1
ATOM 723 C CA . ARG A 1 90 ? -3.739 -9.592 20.557 1.00 98.81 90 ARG A CA 1
ATOM 724 C C . ARG A 1 90 ? -4.360 -10.618 19.614 1.00 98.81 90 ARG A C 1
ATOM 726 O O . ARG A 1 90 ? -3.690 -11.581 19.247 1.00 98.81 90 ARG A O 1
ATOM 733 N N . MET A 1 91 ? -5.597 -10.401 19.166 1.00 98.69 91 MET A N 1
ATOM 734 C CA . MET A 1 91 ? -6.258 -11.269 18.184 1.00 98.69 91 MET A CA 1
ATOM 735 C C . MET A 1 91 ? -5.471 -11.343 16.868 1.00 98.69 91 MET A C 1
ATOM 737 O O . MET A 1 91 ? -5.374 -12.415 16.265 1.00 98.69 91 MET A O 1
ATOM 741 N N . ILE A 1 92 ? -4.853 -10.240 16.429 1.00 98.56 92 ILE A N 1
ATOM 742 C CA . ILE A 1 92 ? -4.018 -10.198 15.218 1.00 98.56 92 ILE A CA 1
ATOM 743 C C . ILE A 1 92 ? -2.824 -11.155 15.313 1.00 98.56 92 ILE A C 1
ATOM 745 O O . ILE A 1 92 ? -2.486 -11.781 14.309 1.00 98.56 92 ILE A O 1
ATOM 749 N N . VAL A 1 93 ? -2.230 -11.351 16.489 1.00 98.62 93 VAL A N 1
ATOM 750 C CA . VAL A 1 93 ? -1.063 -12.238 16.662 1.00 98.62 93 VAL A CA 1
ATOM 751 C C . VAL A 1 93 ? -1.395 -13.621 17.223 1.00 98.62 93 VAL A C 1
ATOM 753 O O . VAL A 1 93 ? -0.585 -14.538 17.087 1.00 98.62 93 VAL A O 1
ATOM 756 N N . ASP A 1 94 ? -2.585 -13.816 17.792 1.00 98.69 94 ASP A N 1
ATOM 757 C CA . ASP A 1 94 ? -3.009 -15.104 18.347 1.00 98.69 94 ASP A CA 1
ATOM 758 C C . ASP A 1 94 ? -3.244 -16.142 17.239 1.00 98.69 94 ASP A C 1
ATOM 760 O O . ASP A 1 94 ? -4.067 -15.958 16.341 1.00 98.69 94 ASP A O 1
ATOM 764 N N . ILE A 1 95 ? -2.529 -17.262 17.296 1.00 98.38 95 ILE A N 1
ATOM 765 C CA . ILE A 1 95 ? -2.645 -18.360 16.327 1.00 98.38 95 ILE A CA 1
ATOM 766 C C . ILE A 1 95 ? -3.996 -19.085 16.379 1.00 98.38 95 ILE A C 1
ATOM 768 O O . ILE A 1 95 ? -4.353 -19.758 15.414 1.00 98.38 95 ILE A O 1
ATOM 772 N N . ASN A 1 96 ? -4.741 -18.952 17.479 1.00 98.62 96 ASN A N 1
ATOM 773 C CA . ASN A 1 96 ? -6.054 -19.570 17.656 1.00 98.62 96 ASN A CA 1
ATOM 774 C C . ASN A 1 96 ? -7.189 -18.715 17.083 1.00 98.62 96 ASN A C 1
ATOM 776 O O . ASN A 1 96 ? -8.304 -19.209 16.948 1.00 98.62 96 ASN A O 1
ATOM 780 N N . VAL A 1 97 ? -6.906 -17.458 16.725 1.00 98.69 97 VAL A N 1
ATOM 781 C CA . VAL A 1 97 ? -7.869 -16.560 16.084 1.00 98.69 97 VAL A CA 1
ATOM 782 C C . VAL A 1 97 ? -7.614 -16.543 14.584 1.00 98.69 97 VAL A C 1
ATOM 784 O O . VAL A 1 97 ? -6.536 -16.156 14.111 1.00 98.69 97 VAL A O 1
ATOM 787 N N . SER A 1 98 ? -8.619 -16.951 13.815 1.00 98.56 98 SER A N 1
ATOM 788 C CA . SER A 1 98 ? -8.511 -17.057 12.366 1.00 98.56 98 SER A CA 1
ATOM 789 C C . SER A 1 98 ? -8.452 -15.688 11.682 1.00 98.56 98 SER A C 1
ATOM 791 O O . SER A 1 98 ? -8.958 -14.679 12.173 1.00 98.56 98 SER A O 1
ATOM 793 N N . ARG A 1 99 ? -7.900 -15.662 10.461 1.00 98.31 99 ARG A N 1
ATOM 794 C CA . ARG A 1 99 ? -7.948 -14.477 9.588 1.00 98.31 99 ARG A CA 1
ATOM 795 C C . ARG A 1 99 ? -9.382 -13.979 9.379 1.00 98.31 99 ARG A C 1
ATOM 797 O O . ARG A 1 99 ? -9.599 -12.776 9.320 1.00 98.31 99 ARG A O 1
ATOM 804 N N . LYS A 1 100 ? -10.350 -14.893 9.245 1.00 98.50 100 LYS A N 1
ATOM 805 C CA . LYS A 1 100 ? -11.755 -14.546 8.999 1.00 98.50 100 LYS A CA 1
ATOM 806 C C . LYS A 1 100 ? -12.337 -13.752 10.168 1.00 98.50 100 LYS A C 1
ATOM 808 O O . LYS A 1 100 ? -12.929 -12.711 9.927 1.00 98.50 100 LYS A O 1
ATOM 813 N N . GLU A 1 101 ? -12.126 -14.213 11.398 1.00 98.31 101 GLU A N 1
ATOM 814 C CA . GLU A 1 101 ? -12.613 -13.525 12.602 1.00 98.31 101 GLU A CA 1
ATOM 815 C C . GLU A 1 101 ? -12.032 -12.113 12.722 1.00 98.31 101 GLU A C 1
ATOM 817 O O . GLU A 1 101 ? -12.762 -11.171 13.019 1.00 98.31 101 GLU A O 1
ATOM 822 N N . ILE A 1 102 ? -10.742 -11.944 12.408 1.00 98.19 102 ILE A N 1
ATOM 823 C CA . ILE A 1 102 ? -10.101 -10.621 12.387 1.00 98.19 102 ILE A CA 1
ATOM 824 C C . ILE A 1 102 ? -10.745 -9.731 11.325 1.00 98.19 102 ILE A C 1
ATOM 826 O O . ILE A 1 102 ? -11.124 -8.611 11.639 1.00 98.19 102 ILE A O 1
ATOM 830 N N . LEU A 1 103 ? -10.904 -10.220 10.089 1.00 97.81 103 LEU A N 1
ATOM 831 C CA . LEU A 1 103 ? -11.521 -9.442 9.009 1.00 97.81 103 LEU A CA 1
ATOM 832 C C . LEU A 1 103 ? -12.955 -9.016 9.333 1.00 97.81 103 LEU A C 1
ATOM 834 O O . LEU A 1 103 ? -13.347 -7.889 9.044 1.00 97.81 103 LEU A O 1
ATOM 838 N N . GLU A 1 104 ? -13.734 -9.912 9.936 1.00 97.62 104 GLU A N 1
ATOM 839 C CA . GLU A 1 104 ? -15.103 -9.615 10.349 1.00 97.62 104 GLU A CA 1
ATOM 840 C C . GLU A 1 104 ? -15.157 -8.498 11.393 1.00 97.62 104 GLU A C 1
ATOM 842 O O . GLU A 1 104 ? -16.055 -7.659 11.310 1.00 97.62 104 GLU A O 1
ATOM 847 N N . LEU A 1 105 ? -14.194 -8.465 12.318 1.00 97.81 105 LEU A N 1
ATOM 848 C CA . LEU A 1 105 ? -14.071 -7.432 13.341 1.00 97.81 105 LEU A CA 1
ATOM 849 C C . LEU A 1 105 ? -13.568 -6.102 12.764 1.00 97.81 105 LEU A C 1
ATOM 851 O O . LEU A 1 105 ? -14.218 -5.075 12.933 1.00 97.81 105 LEU A O 1
ATOM 855 N N . ILE A 1 106 ? -12.446 -6.108 12.036 1.00 97.31 106 ILE A N 1
ATOM 856 C CA . ILE A 1 106 ? -11.850 -4.869 11.509 1.00 97.31 106 ILE A CA 1
ATOM 857 C C . ILE A 1 106 ? -12.724 -4.208 10.435 1.00 97.31 106 ILE A C 1
ATOM 859 O O . ILE A 1 106 ? -12.609 -3.012 10.210 1.00 97.31 106 ILE A O 1
ATOM 863 N N . SER A 1 107 ? -13.625 -4.952 9.783 1.00 98.00 107 SER A N 1
ATOM 864 C CA . SER A 1 107 ? -14.569 -4.358 8.825 1.00 98.00 107 SER A CA 1
ATOM 865 C C . SER A 1 107 ? -15.514 -3.332 9.458 1.00 98.00 107 SER A C 1
ATOM 867 O O . SER A 1 107 ? -16.121 -2.550 8.736 1.00 98.00 107 SER A O 1
ATOM 869 N N . GLY A 1 108 ? -15.670 -3.348 10.786 1.00 98.12 108 GLY A N 1
ATOM 870 C CA . GLY A 1 108 ? -16.516 -2.413 11.520 1.00 98.12 108 GLY A CA 1
ATOM 871 C C . GLY A 1 108 ? -15.756 -1.338 12.298 1.00 98.12 108 GLY A C 1
ATOM 872 O O . GLY A 1 108 ? -16.411 -0.554 12.976 1.00 98.12 108 GLY A O 1
ATOM 873 N N . ILE A 1 109 ? -14.422 -1.296 12.273 1.00 98.69 109 ILE A N 1
ATOM 874 C CA . ILE A 1 109 ? -13.667 -0.298 13.050 1.00 98.69 109 ILE A CA 1
ATOM 875 C C . ILE A 1 109 ? -13.309 0.928 12.209 1.00 98.69 109 ILE A C 1
ATOM 877 O O . ILE A 1 109 ? -13.210 0.846 10.987 1.00 98.69 109 ILE A O 1
ATOM 881 N N . THR A 1 110 ? -13.122 2.061 12.877 1.00 98.75 110 THR A N 1
ATOM 882 C CA . THR A 1 110 ? -12.811 3.349 12.249 1.00 98.75 110 THR A CA 1
ATOM 883 C C . THR A 1 110 ? -11.318 3.497 11.927 1.00 98.75 110 THR A C 1
ATOM 885 O O . THR A 1 110 ? -10.500 2.737 12.463 1.00 98.75 110 THR A O 1
ATOM 888 N N . PRO A 1 111 ? -10.922 4.461 11.075 1.00 98.69 111 PRO A N 1
ATOM 889 C CA . PRO A 1 111 ? -9.514 4.749 10.800 1.00 98.69 111 PRO A CA 1
ATOM 890 C C . PRO A 1 111 ? -8.675 5.001 12.060 1.00 98.69 111 PRO A C 1
ATOM 892 O O . PRO A 1 111 ? -7.621 4.376 12.216 1.00 98.69 111 PRO A O 1
ATOM 895 N N . ALA A 1 112 ? -9.149 5.833 12.994 1.00 98.69 112 ALA A N 1
ATOM 896 C CA . ALA A 1 112 ? -8.420 6.090 14.237 1.00 98.69 112 ALA A CA 1
ATOM 897 C C . ALA A 1 112 ? -8.283 4.817 15.082 1.00 98.69 112 ALA A C 1
ATOM 899 O O . ALA A 1 112 ? -7.211 4.532 15.622 1.00 98.69 112 ALA A O 1
ATOM 900 N N . LYS A 1 113 ? -9.331 3.980 15.129 1.00 98.75 113 LYS A N 1
ATOM 901 C CA . LYS A 1 113 ? -9.272 2.684 15.817 1.00 98.75 113 LYS A CA 1
ATOM 902 C C . LYS A 1 113 ? -8.227 1.762 15.194 1.00 98.75 113 LYS A C 1
ATOM 904 O O . LYS A 1 113 ? -7.502 1.093 15.925 1.00 98.75 113 LYS A O 1
ATOM 909 N N . MET A 1 114 ? -8.130 1.715 13.862 1.00 98.25 114 MET A N 1
ATOM 910 C CA . MET A 1 114 ? -7.094 0.932 13.179 1.00 98.25 114 MET A CA 1
ATOM 911 C C . MET A 1 114 ? -5.695 1.408 13.575 1.00 98.25 114 MET A C 1
ATOM 913 O O . MET A 1 114 ? -4.861 0.577 13.932 1.00 98.25 114 MET A O 1
ATOM 917 N N . ALA A 1 115 ? -5.443 2.719 13.568 1.00 98.25 115 ALA A N 1
ATOM 918 C CA . ALA A 1 115 ? -4.158 3.280 13.985 1.00 98.25 115 ALA A CA 1
ATOM 919 C C . ALA A 1 115 ? -3.827 2.935 15.450 1.00 98.25 115 ALA A C 1
ATOM 921 O O . ALA A 1 115 ? -2.726 2.459 15.735 1.00 98.25 115 ALA A O 1
ATOM 922 N N . GLU A 1 116 ? -4.796 3.072 16.361 1.00 98.44 116 GLU A N 1
ATOM 923 C CA . GLU A 1 116 ? -4.643 2.720 17.779 1.00 98.44 116 GLU A CA 1
ATOM 924 C C . GLU A 1 116 ? -4.280 1.237 17.977 1.00 98.44 116 GLU A C 1
ATOM 926 O O . GLU A 1 116 ? -3.387 0.910 18.759 1.00 98.44 116 GLU A O 1
ATOM 931 N N . VAL A 1 117 ? -4.910 0.325 17.227 1.00 98.50 117 VAL A N 1
ATOM 932 C CA . VAL A 1 117 ? -4.564 -1.109 17.240 1.00 98.50 117 VAL A CA 1
ATOM 933 C C . VAL A 1 117 ? -3.113 -1.334 16.819 1.00 98.50 117 VAL A C 1
ATOM 935 O O . VAL A 1 117 ? -2.400 -2.112 17.457 1.00 98.50 117 VAL A O 1
ATOM 938 N N . MET A 1 118 ? -2.658 -0.655 15.765 1.00 97.75 118 MET A N 1
ATOM 939 C CA . MET A 1 118 ? -1.290 -0.803 15.260 1.00 97.75 118 MET A CA 1
ATOM 940 C C . MET A 1 118 ? -0.251 -0.267 16.252 1.00 97.75 118 MET A C 1
ATOM 942 O O . MET A 1 118 ? 0.810 -0.873 16.392 1.00 97.75 118 MET A O 1
ATOM 946 N N . ASN A 1 119 ? -0.577 0.786 17.007 1.00 97.44 119 ASN A N 1
ATOM 947 C CA . ASN A 1 119 ? 0.291 1.353 18.047 1.00 97.44 119 ASN A CA 1
ATOM 948 C C . ASN A 1 119 ? 0.550 0.398 19.230 1.00 97.44 119 ASN A C 1
ATOM 950 O O . ASN A 1 119 ? 1.496 0.601 19.992 1.00 97.44 119 ASN A O 1
ATOM 954 N N . HIS A 1 120 ? -0.246 -0.664 19.388 1.00 98.44 120 HIS A N 1
ATOM 955 C CA . HIS A 1 120 ? -0.005 -1.704 20.393 1.00 98.44 120 HIS A CA 1
ATOM 956 C C . HIS A 1 120 ? 0.979 -2.795 19.950 1.00 98.44 120 HIS A C 1
ATOM 958 O O . HIS A 1 120 ? 1.355 -3.624 20.780 1.00 98.44 120 HIS A O 1
ATOM 964 N N . LEU A 1 121 ? 1.376 -2.829 18.676 1.00 98.25 121 LEU A N 1
ATOM 965 C CA . LEU A 1 121 ? 2.174 -3.909 18.104 1.00 98.25 121 LEU A CA 1
ATOM 966 C C . LEU A 1 121 ? 3.599 -3.434 17.823 1.00 98.25 121 LEU A C 1
ATOM 968 O O . LEU A 1 121 ? 3.825 -2.480 17.080 1.00 98.25 121 LEU A O 1
ATOM 972 N N . ASN A 1 122 ? 4.590 -4.148 18.351 1.00 98.62 122 ASN A N 1
ATOM 973 C CA . ASN A 1 122 ? 5.968 -3.963 17.899 1.00 98.62 122 ASN A CA 1
ATOM 974 C C . ASN A 1 122 ? 6.203 -4.666 16.546 1.00 98.62 122 ASN A C 1
ATOM 976 O O . ASN A 1 122 ? 5.400 -5.475 16.084 1.00 98.62 122 ASN A O 1
ATOM 980 N N . VAL A 1 123 ? 7.350 -4.418 15.908 1.00 98.44 123 VAL A N 1
ATOM 981 C CA . VAL A 1 123 ? 7.639 -4.953 14.563 1.00 98.44 123 VAL A CA 1
ATOM 982 C C . VAL A 1 123 ? 7.629 -6.486 14.463 1.00 98.44 123 VAL A C 1
ATOM 984 O O . VAL A 1 123 ? 7.302 -7.018 13.405 1.00 98.44 123 VAL A O 1
ATOM 987 N N . VAL A 1 124 ? 7.935 -7.222 15.538 1.00 98.75 124 VAL A N 1
ATOM 988 C CA . VAL A 1 124 ? 7.852 -8.696 15.544 1.00 98.75 124 VAL A CA 1
ATOM 989 C C . VAL A 1 124 ? 6.396 -9.147 15.490 1.00 98.75 124 VAL A C 1
ATOM 991 O O . VAL A 1 124 ? 6.044 -10.051 14.731 1.00 98.75 124 VAL A O 1
ATOM 994 N N . GLU A 1 125 ? 5.543 -8.485 16.261 1.00 98.75 125 GLU A N 1
ATOM 995 C CA . GLU A 1 125 ? 4.107 -8.739 16.301 1.00 98.75 125 GLU A CA 1
ATOM 996 C C . GLU A 1 125 ? 3.433 -8.330 14.987 1.00 98.75 125 GLU A C 1
ATOM 998 O O . GLU A 1 125 ? 2.614 -9.081 14.459 1.00 98.75 125 GLU A O 1
ATOM 1003 N N . LEU A 1 126 ? 3.855 -7.217 14.382 1.00 98.56 126 LEU A N 1
ATOM 1004 C CA . LEU A 1 126 ? 3.415 -6.806 13.047 1.00 98.56 126 LEU A CA 1
ATOM 1005 C C . LEU A 1 126 ? 3.778 -7.845 11.980 1.00 98.56 126 LEU A C 1
ATOM 1007 O O . LEU A 1 126 ? 2.928 -8.208 11.167 1.00 98.56 126 LEU A O 1
ATOM 1011 N N . MET A 1 127 ? 5.001 -8.385 11.997 1.00 98.62 127 MET A N 1
ATOM 1012 C CA . MET A 1 127 ? 5.397 -9.464 11.081 1.00 98.62 127 MET A CA 1
ATOM 1013 C C . MET A 1 127 ? 4.564 -10.736 11.299 1.00 98.62 127 MET A C 1
ATOM 1015 O O . MET A 1 127 ? 4.160 -11.384 10.328 1.00 98.62 127 MET A O 1
ATOM 1019 N N . MET A 1 128 ? 4.260 -11.073 12.557 1.00 98.56 128 MET A N 1
ATOM 1020 C CA . MET A 1 128 ? 3.386 -12.196 12.910 1.00 98.56 128 MET A CA 1
ATOM 1021 C C . MET A 1 128 ? 1.949 -11.991 12.405 1.00 98.56 128 MET A C 1
ATOM 1023 O O . MET A 1 128 ? 1.369 -12.894 11.797 1.00 98.56 128 MET A O 1
ATOM 1027 N N . GLY A 1 129 ? 1.387 -10.799 12.601 1.00 98.25 129 GLY A N 1
ATOM 1028 C CA . GLY A 1 129 ? 0.071 -10.431 12.088 1.00 98.25 129 GLY A CA 1
ATOM 1029 C C . GLY A 1 129 ? 0.025 -10.459 10.561 1.00 98.25 129 GLY A C 1
ATOM 1030 O O . GLY A 1 129 ? -0.862 -11.081 9.973 1.00 98.25 129 GLY A O 1
ATOM 1031 N N . MET A 1 130 ? 1.027 -9.870 9.904 1.00 98.25 130 MET A N 1
ATOM 1032 C CA . MET A 1 130 ? 1.118 -9.778 8.445 1.00 98.25 130 MET A CA 1
ATOM 1033 C C . MET A 1 130 ? 1.105 -11.156 7.776 1.00 98.25 130 MET A C 1
ATOM 1035 O O . MET A 1 130 ? 0.372 -11.364 6.806 1.00 98.25 130 MET A O 1
ATOM 1039 N N . GLN A 1 131 ? 1.851 -12.138 8.296 1.00 98.00 131 GLN A N 1
ATOM 1040 C CA . GLN A 1 131 ? 1.844 -13.481 7.701 1.00 98.00 131 GLN A CA 1
ATOM 1041 C C . GLN A 1 131 ? 0.491 -14.202 7.806 1.00 98.00 131 GLN A C 1
ATOM 1043 O O . GLN A 1 131 ? 0.212 -15.059 6.965 1.00 98.00 131 GLN A O 1
ATOM 1048 N N . LYS A 1 132 ? -0.347 -13.843 8.789 1.00 98.00 132 LYS A N 1
ATOM 1049 C CA . LYS A 1 132 ? -1.709 -14.371 8.955 1.00 98.00 132 LYS A CA 1
ATOM 1050 C C . LYS A 1 132 ? -2.741 -13.602 8.125 1.00 98.00 132 LYS A C 1
ATOM 1052 O O . LYS A 1 132 ? -3.638 -14.216 7.550 1.00 98.00 132 LYS A O 1
ATOM 1057 N N . ILE A 1 133 ? -2.641 -12.273 8.075 1.00 97.31 133 ILE A N 1
ATOM 1058 C CA . ILE A 1 133 ? -3.645 -11.395 7.451 1.00 97.31 133 ILE A CA 1
ATOM 1059 C C . ILE A 1 133 ? -3.482 -11.322 5.928 1.00 97.31 133 ILE A C 1
ATOM 1061 O O . ILE A 1 133 ? -4.480 -11.125 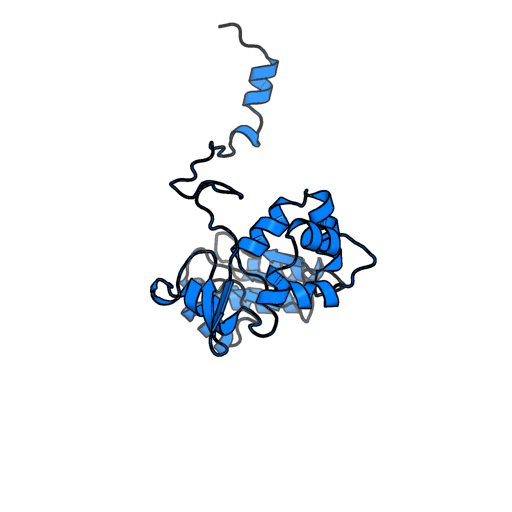5.222 1.00 97.31 133 ILE A O 1
ATOM 1065 N N . ARG A 1 134 ? -2.270 -11.549 5.402 1.00 97.62 134 ARG A N 1
ATOM 1066 C CA . ARG A 1 134 ? -1.997 -11.572 3.957 1.00 97.62 134 ARG A CA 1
ATOM 1067 C C . ARG A 1 134 ? -3.033 -12.422 3.214 1.00 97.62 134 ARG A C 1
ATOM 1069 O O . ARG A 1 134 ? -3.222 -13.600 3.504 1.00 97.62 134 ARG A O 1
ATOM 1076 N N . ALA A 1 135 ? -3.699 -11.814 2.233 1.00 97.25 135 ALA A N 1
ATOM 1077 C CA . ALA A 1 135 ? -4.785 -12.458 1.494 1.00 97.25 135 ALA A CA 1
ATOM 1078 C C . ALA A 1 135 ? -4.301 -13.643 0.643 1.00 97.25 135 ALA A C 1
ATOM 1080 O O . ALA A 1 135 ? -4.923 -14.705 0.630 1.00 97.25 135 ALA A O 1
ATOM 1081 N N . ARG A 1 136 ? -3.172 -13.474 -0.056 1.00 97.62 136 ARG A N 1
ATOM 1082 C CA . ARG A 1 136 ? -2.577 -14.520 -0.891 1.00 97.62 136 ARG A CA 1
ATOM 1083 C C . ARG A 1 136 ? -1.644 -15.394 -0.059 1.00 97.62 136 ARG A C 1
ATOM 1085 O O . ARG A 1 136 ? -0.729 -14.898 0.598 1.00 97.62 136 ARG A O 1
ATOM 1092 N N . ARG A 1 137 ? -1.830 -16.715 -0.131 1.00 97.25 137 ARG A N 1
ATOM 1093 C CA . ARG A 1 137 ? -0.982 -17.674 0.595 1.00 97.25 137 ARG A CA 1
ATOM 1094 C C . ARG A 1 137 ? 0.491 -17.529 0.205 1.00 97.25 137 ARG A C 1
ATOM 1096 O O . ARG A 1 137 ? 1.334 -17.314 1.077 1.00 97.25 137 ARG A O 1
ATOM 1103 N N . THR A 1 138 ? 0.768 -17.622 -1.094 1.00 97.94 138 THR A N 1
ATOM 1104 C CA . THR A 1 138 ? 2.106 -17.457 -1.672 1.00 97.94 138 THR A CA 1
ATOM 1105 C C . THR A 1 138 ? 2.358 -15.971 -1.931 1.00 97.94 138 THR A C 1
ATOM 1107 O O . THR A 1 138 ? 1.576 -15.370 -2.669 1.00 97.94 138 THR A O 1
ATOM 1110 N N . PRO A 1 139 ? 3.391 -15.354 -1.332 1.00 97.75 139 PRO A N 1
ATOM 1111 C CA . PRO A 1 139 ? 3.729 -13.964 -1.626 1.00 97.75 139 PRO A CA 1
ATOM 1112 C C . PRO A 1 139 ? 4.148 -13.811 -3.096 1.00 97.75 139 PRO A C 1
ATOM 1114 O O . PRO A 1 139 ? 4.745 -14.720 -3.673 1.00 97.75 139 PRO A O 1
ATOM 1117 N N . GLY A 1 140 ? 3.785 -12.679 -3.701 1.00 96.69 140 GLY A N 1
ATOM 1118 C CA . GLY A 1 140 ? 4.302 -12.254 -5.004 1.00 96.69 140 GLY A CA 1
ATOM 1119 C C . GLY A 1 140 ? 5.411 -11.223 -4.823 1.00 96.69 140 GLY A C 1
ATOM 1120 O O . GLY A 1 140 ? 5.681 -10.807 -3.698 1.00 96.69 140 GLY A O 1
ATOM 1121 N N . ASN A 1 141 ? 6.033 -10.823 -5.926 1.00 98.38 141 ASN A N 1
ATOM 1122 C CA . ASN A 1 141 ? 6.993 -9.730 -5.939 1.00 98.38 141 ASN A CA 1
ATOM 1123 C C . ASN A 1 141 ? 6.817 -8.916 -7.222 1.00 98.38 141 ASN A C 1
ATOM 1125 O O . ASN A 1 141 ? 6.474 -9.498 -8.259 1.00 98.38 141 ASN A O 1
ATOM 1129 N N . GLN A 1 142 ? 7.094 -7.620 -7.134 1.00 98.81 142 GLN A N 1
ATOM 1130 C CA . GLN A 1 142 ? 6.999 -6.664 -8.233 1.00 98.81 142 GLN A CA 1
ATOM 1131 C C . GLN A 1 142 ? 8.376 -6.033 -8.497 1.00 98.81 142 GLN A C 1
ATOM 1133 O O . GLN A 1 142 ? 9.190 -5.930 -7.575 1.00 98.81 142 GLN A O 1
ATOM 1138 N N . ALA A 1 143 ? 8.660 -5.661 -9.746 1.00 98.81 143 ALA A N 1
ATOM 1139 C CA . ALA A 1 143 ? 9.879 -4.946 -10.126 1.00 98.81 143 ALA A CA 1
ATOM 1140 C C . ALA A 1 143 ? 9.588 -3.675 -10.921 1.00 98.81 143 ALA A C 1
ATOM 1142 O O . ALA A 1 143 ? 8.698 -3.659 -11.767 1.00 98.81 143 ALA A O 1
ATOM 1143 N N . HIS A 1 144 ? 10.430 -2.659 -10.728 1.00 98.88 144 HIS A N 1
ATOM 1144 C CA . HIS A 1 144 ? 10.529 -1.540 -11.658 1.00 98.88 144 HIS A CA 1
ATOM 1145 C C . HIS A 1 144 ? 11.433 -1.906 -12.838 1.00 98.88 144 HIS A C 1
ATOM 1147 O O . HIS A 1 144 ? 12.581 -2.312 -12.645 1.00 98.88 144 HIS A O 1
ATOM 1153 N N . ILE A 1 145 ? 10.939 -1.678 -14.049 1.00 98.81 145 ILE A N 1
ATOM 1154 C CA . ILE A 1 145 ? 11.652 -1.825 -15.313 1.00 98.81 145 ILE A CA 1
ATOM 1155 C C . ILE A 1 145 ? 11.651 -0.472 -16.022 1.00 98.81 145 ILE A C 1
ATOM 1157 O O . ILE A 1 145 ? 10.741 -0.111 -16.773 1.00 98.81 145 ILE A O 1
ATOM 1161 N N . THR A 1 146 ? 12.685 0.314 -15.749 1.00 98.75 146 THR A N 1
ATOM 1162 C CA . THR A 1 146 ? 12.857 1.661 -16.294 1.00 98.75 146 THR A CA 1
ATOM 1163 C C . THR A 1 146 ? 14.314 1.908 -16.643 1.00 98.75 146 THR A C 1
ATOM 1165 O O . THR A 1 146 ? 15.226 1.236 -16.161 1.00 98.75 146 THR A O 1
ATOM 1168 N N . ASN A 1 147 ? 14.553 2.904 -17.486 1.00 98.75 147 ASN A N 1
ATOM 1169 C CA . ASN A 1 147 ? 15.887 3.440 -17.699 1.00 98.75 147 ASN A CA 1
ATOM 1170 C C . ASN A 1 147 ? 15.798 4.947 -17.943 1.00 98.75 147 ASN A C 1
ATOM 1172 O O . ASN A 1 147 ? 14.771 5.462 -18.371 1.00 98.75 147 ASN A O 1
ATOM 1176 N N . LEU A 1 148 ? 16.901 5.659 -17.703 1.00 98.31 148 LEU A N 1
ATOM 1177 C CA . LEU A 1 148 ? 16.953 7.124 -17.782 1.00 98.31 148 LEU A CA 1
ATOM 1178 C C . LEU A 1 148 ? 16.542 7.695 -19.154 1.00 98.31 148 LEU A C 1
ATOM 1180 O O . LEU A 1 148 ? 16.266 8.889 -19.264 1.00 98.31 148 LEU A O 1
ATOM 1184 N N . LYS A 1 149 ? 16.609 6.892 -20.219 1.00 98.25 149 LYS A N 1
ATOM 1185 C CA . LYS A 1 149 ? 16.362 7.331 -21.597 1.00 98.25 149 LYS A CA 1
ATOM 1186 C C . LYS A 1 149 ? 14.993 6.933 -22.121 1.00 98.25 149 LYS A C 1
ATOM 1188 O O . LYS A 1 149 ? 14.713 7.257 -23.272 1.00 98.25 149 LYS A O 1
ATOM 1193 N N . ASP A 1 150 ? 14.186 6.260 -21.304 1.00 98.38 150 ASP A N 1
ATOM 1194 C CA . ASP A 1 150 ? 12.939 5.634 -21.732 1.00 98.38 150 ASP A CA 1
ATOM 1195 C C . ASP A 1 150 ? 13.162 4.728 -22.967 1.00 98.38 150 ASP A C 1
ATOM 1197 O O . ASP A 1 150 ? 12.318 4.639 -23.855 1.00 98.38 150 ASP A O 1
ATOM 1201 N N . ASP A 1 151 ? 14.340 4.088 -23.060 1.00 98.62 151 ASP A N 1
ATOM 1202 C CA . ASP A 1 151 ? 14.729 3.262 -24.207 1.00 98.62 151 ASP A CA 1
ATOM 1203 C C . ASP A 1 151 ? 13.888 1.972 -24.230 1.00 98.62 151 ASP A C 1
ATOM 1205 O O . ASP A 1 151 ? 14.053 1.129 -23.338 1.00 98.62 151 ASP A O 1
ATOM 1209 N N . PRO A 1 152 ? 13.017 1.778 -25.240 1.00 98.69 152 PRO A N 1
ATOM 1210 C CA . PRO A 1 152 ? 12.135 0.619 -25.303 1.00 98.69 152 PRO A CA 1
ATOM 1211 C C . PRO A 1 152 ? 12.893 -0.697 -25.517 1.00 98.69 152 PRO A C 1
ATOM 1213 O O . PRO A 1 152 ? 12.403 -1.752 -25.119 1.00 98.69 152 PRO A O 1
ATOM 1216 N N . VAL A 1 153 ? 14.087 -0.674 -26.121 1.00 98.81 153 VAL A N 1
ATOM 1217 C CA . VAL A 1 153 ? 14.882 -1.896 -26.324 1.00 98.81 153 VAL A CA 1
ATOM 1218 C C . VAL A 1 153 ? 15.402 -2.403 -24.987 1.00 98.81 153 VAL A C 1
ATOM 1220 O O . VAL A 1 153 ? 15.316 -3.597 -24.703 1.00 98.81 153 VAL A O 1
ATOM 1223 N N . GLN A 1 154 ? 15.899 -1.489 -24.153 1.00 98.81 154 GLN A N 1
ATOM 1224 C CA . GLN A 1 154 ? 16.351 -1.836 -22.815 1.00 98.81 154 GLN A CA 1
ATOM 1225 C C . GLN A 1 154 ? 15.175 -2.271 -21.929 1.00 98.81 154 GLN A C 1
ATOM 1227 O O . GLN A 1 154 ? 15.284 -3.306 -21.283 1.00 98.81 154 GLN A O 1
ATOM 1232 N N . ILE A 1 155 ? 14.039 -1.558 -21.950 1.00 98.94 155 ILE A N 1
ATOM 1233 C CA . ILE A 1 155 ? 12.845 -1.944 -21.171 1.00 98.94 155 ILE A CA 1
ATOM 1234 C C . ILE A 1 155 ? 12.407 -3.370 -21.514 1.00 98.94 155 ILE A C 1
ATOM 1236 O O . ILE A 1 155 ? 12.182 -4.173 -20.615 1.00 98.94 155 ILE A O 1
ATOM 1240 N N . ALA A 1 156 ? 12.321 -3.717 -22.802 1.00 98.94 156 ALA A N 1
ATOM 1241 C CA . ALA A 1 156 ? 11.914 -5.060 -23.203 1.00 98.94 156 ALA A CA 1
ATOM 1242 C C . ALA A 1 156 ? 12.913 -6.142 -22.748 1.00 98.94 156 ALA A C 1
ATOM 1244 O O . ALA A 1 156 ? 12.501 -7.233 -22.349 1.00 98.94 156 ALA A O 1
ATOM 1245 N N . ALA A 1 157 ? 14.218 -5.858 -22.796 1.00 98.88 157 ALA A N 1
ATOM 1246 C CA . ALA A 1 157 ? 15.247 -6.791 -22.342 1.00 98.88 157 ALA A CA 1
ATOM 1247 C C . ALA A 1 157 ? 15.226 -6.980 -20.815 1.00 98.88 157 ALA A C 1
ATOM 1249 O O . ALA A 1 157 ? 15.221 -8.117 -20.341 1.00 98.88 157 ALA A O 1
ATOM 1250 N N . ASP A 1 158 ? 15.153 -5.882 -20.061 1.00 98.94 158 ASP A N 1
ATOM 1251 C CA . ASP A 1 158 ? 15.125 -5.895 -18.598 1.00 98.94 158 ASP A CA 1
ATOM 1252 C C . ASP A 1 158 ? 13.834 -6.554 -18.076 1.00 98.94 158 ASP A C 1
ATOM 1254 O O . ASP A 1 158 ? 13.893 -7.340 -17.134 1.00 98.94 158 ASP A O 1
ATOM 1258 N N . ALA A 1 159 ? 12.691 -6.330 -18.735 1.00 98.88 159 ALA A N 1
ATOM 1259 C CA . ALA A 1 159 ? 11.422 -7.003 -18.433 1.00 98.88 159 ALA A CA 1
ATOM 1260 C C . ALA A 1 159 ? 11.496 -8.520 -18.677 1.00 98.88 159 ALA A C 1
ATOM 1262 O O . ALA A 1 159 ? 11.047 -9.327 -17.866 1.00 98.88 159 ALA A O 1
ATOM 1263 N N . ALA A 1 160 ? 12.120 -8.953 -19.778 1.00 98.88 160 ALA A N 1
ATOM 1264 C CA . ALA A 1 160 ? 12.312 -10.381 -20.024 1.00 98.88 160 ALA A CA 1
ATOM 1265 C C . ALA A 1 160 ? 13.203 -11.031 -18.948 1.00 98.88 160 ALA A C 1
ATOM 1267 O O . ALA A 1 160 ? 12.937 -12.152 -18.500 1.00 98.88 160 ALA A O 1
ATOM 1268 N N . GLU A 1 161 ? 14.247 -10.329 -18.502 1.00 98.94 161 GLU A N 1
ATOM 1269 C CA . GLU A 1 161 ? 15.102 -10.784 -17.407 1.00 98.94 161 GLU A CA 1
ATOM 1270 C C . GLU A 1 161 ? 14.353 -10.810 -16.063 1.00 98.94 161 GLU A C 1
ATOM 1272 O O . GLU A 1 161 ? 14.433 -11.808 -15.338 1.00 98.94 161 GLU A O 1
ATOM 1277 N N . GLY A 1 162 ? 13.613 -9.753 -15.729 1.00 98.75 162 GLY A N 1
ATOM 1278 C CA . GLY A 1 162 ? 12.815 -9.645 -14.507 1.00 98.75 162 GLY A CA 1
ATOM 1279 C C . GLY A 1 162 ? 11.789 -10.773 -14.393 1.00 98.75 162 GLY A C 1
ATOM 1280 O O . GLY A 1 162 ? 11.766 -11.520 -13.403 1.00 98.75 162 GLY A O 1
ATOM 1281 N N . ALA A 1 163 ? 11.025 -10.991 -15.455 1.00 98.75 163 ALA A N 1
ATOM 1282 C CA . ALA A 1 163 ? 10.047 -12.058 -15.542 1.00 98.75 163 ALA A CA 1
ATOM 1283 C C . ALA A 1 163 ? 10.684 -13.444 -15.313 1.00 98.75 163 ALA A C 1
ATOM 1285 O O . ALA A 1 163 ? 10.142 -14.259 -14.555 1.00 98.75 163 ALA A O 1
ATOM 1286 N N . LEU A 1 164 ? 11.871 -13.701 -15.883 1.00 98.38 164 LEU A N 1
ATOM 1287 C CA . LEU A 1 164 ? 12.624 -14.946 -15.669 1.00 98.38 164 LEU A CA 1
ATOM 1288 C C . LEU A 1 164 ? 13.142 -15.086 -14.227 1.00 98.38 164 LEU A C 1
ATOM 1290 O O . LEU A 1 164 ? 13.178 -16.194 -13.686 1.00 98.38 164 LEU A O 1
ATOM 1294 N N . ARG A 1 165 ? 13.516 -13.975 -13.582 1.00 98.62 165 ARG A N 1
ATOM 1295 C CA . ARG A 1 165 ? 13.925 -13.937 -12.165 1.00 98.62 165 ARG A CA 1
ATOM 1296 C C . ARG A 1 165 ? 12.763 -14.182 -11.200 1.00 98.62 165 ARG A C 1
ATOM 1298 O O . ARG A 1 165 ? 13.009 -14.506 -10.039 1.00 98.62 165 ARG A O 1
ATOM 1305 N N . GLY A 1 166 ? 11.523 -14.097 -11.681 1.00 98.38 166 GLY A N 1
ATOM 1306 C CA . GLY A 1 166 ? 10.331 -14.568 -10.980 1.00 98.38 166 GLY A CA 1
ATOM 1307 C C . GLY A 1 166 ? 9.334 -13.487 -10.570 1.00 98.38 166 GLY A C 1
ATOM 1308 O O . GLY A 1 166 ? 8.372 -13.829 -9.874 1.00 98.38 166 GLY A O 1
ATOM 1309 N N . PHE A 1 167 ? 9.515 -12.229 -10.991 1.00 98.81 167 PHE A N 1
ATOM 1310 C CA . PHE A 1 167 ? 8.551 -11.157 -10.716 1.00 98.81 167 PHE A CA 1
ATOM 1311 C C . PHE A 1 167 ? 7.179 -11.493 -11.312 1.00 98.81 167 PHE A C 1
ATOM 1313 O O . PHE A 1 167 ? 7.074 -12.019 -12.419 1.00 98.81 167 PHE A O 1
ATOM 1320 N N . ALA A 1 168 ? 6.121 -11.306 -10.522 1.00 98.62 168 ALA A N 1
ATOM 1321 C CA . ALA A 1 168 ? 4.737 -11.554 -10.939 1.00 98.62 168 ALA A CA 1
ATOM 1322 C C . ALA A 1 168 ? 4.114 -10.343 -11.625 1.00 98.62 168 ALA A C 1
ATOM 1324 O O . ALA A 1 168 ? 3.259 -10.504 -12.495 1.00 98.62 168 ALA A O 1
ATOM 1325 N N . GLU A 1 169 ? 4.591 -9.170 -11.240 1.00 98.94 169 GLU A N 1
ATOM 1326 C CA . GLU A 1 169 ? 4.151 -7.871 -11.700 1.00 98.94 169 GLU A CA 1
ATOM 1327 C C . GLU A 1 169 ? 5.403 -7.059 -12.049 1.00 98.94 169 GLU A C 1
ATOM 1329 O O . GLU A 1 169 ? 6.415 -7.119 -11.347 1.00 98.94 169 GLU A O 1
ATOM 1334 N N . GLU A 1 170 ? 5.355 -6.326 -13.148 1.00 98.88 170 GLU A N 1
ATOM 1335 C CA . GLU A 1 170 ? 6.399 -5.392 -13.543 1.00 98.88 170 GLU A CA 1
ATOM 1336 C C . GLU A 1 170 ? 5.771 -4.030 -13.815 1.00 98.88 170 GLU A C 1
ATOM 1338 O O . GLU A 1 170 ? 4.658 -3.914 -14.335 1.00 98.88 170 GLU A O 1
ATOM 1343 N N . GLU A 1 171 ? 6.485 -2.986 -13.433 1.00 98.94 171 GLU A N 1
ATOM 1344 C CA . GLU A 1 171 ? 6.062 -1.602 -13.560 1.00 98.94 171 GLU A CA 1
ATOM 1345 C C . GLU A 1 171 ? 7.089 -0.833 -14.371 1.00 98.94 171 GLU A C 1
ATOM 1347 O O . GLU A 1 171 ? 8.293 -0.945 -14.145 1.00 98.94 171 GLU A O 1
ATOM 1352 N N . THR A 1 172 ? 6.615 0.001 -15.287 1.00 98.81 172 THR A N 1
ATOM 1353 C CA . THR A 1 172 ? 7.442 1.031 -15.907 1.00 98.81 172 THR A CA 1
ATOM 1354 C C . THR A 1 172 ? 6.848 2.405 -15.633 1.00 98.81 172 THR A C 1
ATOM 1356 O O . THR A 1 172 ? 5.656 2.554 -15.389 1.00 98.81 172 THR A O 1
ATOM 1359 N N . THR A 1 173 ? 7.687 3.425 -15.710 1.00 98.62 173 THR A N 1
ATOM 1360 C CA . THR A 1 173 ? 7.294 4.831 -15.763 1.00 98.62 173 THR A CA 1
ATOM 1361 C C . THR A 1 173 ? 8.273 5.552 -16.690 1.00 98.62 173 THR A C 1
ATOM 1363 O O . THR A 1 173 ? 9.186 4.925 -17.238 1.00 98.62 173 THR A O 1
ATOM 1366 N N . MET A 1 174 ? 8.080 6.846 -16.920 1.00 97.38 174 MET A N 1
ATOM 1367 C CA . MET A 1 174 ? 8.815 7.587 -17.938 1.00 97.38 174 MET A CA 1
ATOM 1368 C C . MET A 1 174 ? 9.407 8.894 -17.416 1.00 97.38 174 MET A C 1
ATOM 1370 O O . MET A 1 174 ? 8.752 9.667 -16.718 1.00 97.38 174 MET A O 1
ATOM 1374 N N . GLY A 1 175 ? 10.643 9.184 -17.825 1.00 97.38 175 GLY A N 1
ATOM 1375 C CA . GLY A 1 175 ? 11.253 10.499 -17.621 1.00 97.38 175 GLY A CA 1
ATOM 1376 C C . GLY A 1 175 ? 10.611 11.572 -18.507 1.00 97.38 175 GLY A C 1
ATOM 1377 O O . GLY A 1 175 ? 10.511 12.737 -18.116 1.00 97.38 175 GLY A O 1
ATOM 1378 N N . VAL A 1 176 ? 10.147 11.190 -19.702 1.00 98.06 176 VAL A N 1
ATOM 1379 C CA . VAL A 1 176 ? 9.403 12.060 -20.622 1.00 98.06 176 VAL A CA 1
ATOM 1380 C C . VAL A 1 176 ? 8.013 11.482 -20.876 1.00 98.06 176 VAL A C 1
ATOM 1382 O O . VAL A 1 176 ? 7.877 10.498 -21.592 1.00 98.06 176 VAL A O 1
ATOM 1385 N N . ALA A 1 177 ? 6.960 12.156 -20.399 1.00 97.75 177 ALA A N 1
ATOM 1386 C CA . ALA A 1 177 ? 5.562 11.689 -20.461 1.00 97.75 177 ALA A CA 1
ATOM 1387 C C . ALA A 1 177 ? 5.119 11.100 -21.820 1.00 97.75 177 ALA A C 1
ATOM 1389 O O . ALA A 1 177 ? 4.420 10.095 -21.887 1.00 97.75 177 ALA A O 1
ATOM 1390 N N . ARG A 1 178 ? 5.575 11.684 -22.937 1.00 98.06 178 ARG A N 1
ATOM 1391 C CA . ARG A 1 178 ? 5.229 11.228 -24.299 1.00 98.06 178 ARG A CA 1
ATOM 1392 C C . ARG A 1 178 ? 5.763 9.835 -24.657 1.00 98.06 178 ARG A C 1
ATOM 1394 O O . ARG A 1 178 ? 5.305 9.273 -25.648 1.00 98.06 178 ARG A O 1
ATOM 1401 N N . TYR A 1 179 ? 6.708 9.290 -23.891 1.00 98.31 179 TYR A N 1
ATOM 1402 C CA . TYR A 1 179 ? 7.208 7.928 -24.072 1.00 98.31 179 TYR A CA 1
ATOM 1403 C C . TYR A 1 179 ? 6.288 6.855 -23.484 1.00 98.31 179 TYR A C 1
ATOM 1405 O O . TYR A 1 179 ? 6.465 5.692 -23.837 1.00 98.31 179 TYR A O 1
ATOM 1413 N N . ALA A 1 180 ? 5.277 7.217 -22.682 1.00 98.31 180 ALA A N 1
ATOM 1414 C CA . ALA A 1 180 ? 4.411 6.259 -21.990 1.00 98.31 180 ALA A CA 1
ATOM 1415 C C . ALA A 1 180 ? 3.902 5.100 -22.872 1.00 98.31 180 ALA A C 1
ATOM 1417 O O . ALA A 1 180 ? 4.075 3.947 -22.476 1.00 98.31 180 ALA A O 1
ATOM 1418 N N . PRO A 1 181 ? 3.386 5.329 -24.101 1.00 98.56 181 PRO A N 1
ATOM 1419 C CA . PRO A 1 181 ? 2.917 4.225 -24.938 1.00 98.56 181 PRO A CA 1
ATOM 1420 C C . PRO A 1 181 ? 4.036 3.273 -25.383 1.00 98.56 181 PRO A C 1
ATOM 1422 O O . PRO A 1 181 ? 3.813 2.069 -25.486 1.00 98.56 181 PRO A O 1
ATOM 1425 N N . LEU A 1 182 ? 5.236 3.800 -25.657 1.00 98.31 182 LEU A N 1
ATOM 1426 C CA . LEU A 1 182 ? 6.389 2.990 -26.061 1.00 98.31 182 LEU A CA 1
ATOM 1427 C C . LEU A 1 182 ? 6.955 2.204 -24.876 1.00 98.31 182 LEU A C 1
ATOM 1429 O O . LEU A 1 182 ? 7.257 1.025 -25.047 1.00 98.31 182 LEU A O 1
ATOM 1433 N N . SER A 1 183 ? 7.048 2.819 -23.694 1.00 98.50 183 SER A N 1
ATOM 1434 C CA . SER A 1 183 ? 7.488 2.144 -22.468 1.00 98.50 183 SER A CA 1
ATOM 1435 C C . SER A 1 183 ? 6.525 1.023 -22.075 1.00 98.50 183 SER A C 1
ATOM 1437 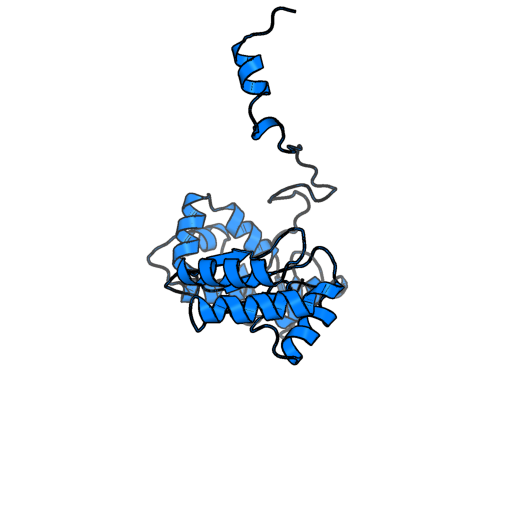O O . SER A 1 183 ? 6.964 -0.107 -21.872 1.00 98.50 183 SER A O 1
ATOM 1439 N N . ALA A 1 184 ? 5.215 1.297 -22.060 1.00 98.81 184 ALA A N 1
ATOM 1440 C CA . ALA A 1 184 ? 4.181 0.303 -21.766 1.00 98.81 184 ALA A CA 1
ATOM 1441 C C . ALA A 1 184 ? 4.241 -0.886 -22.738 1.00 98.81 184 ALA A C 1
ATOM 1443 O O . ALA A 1 184 ? 4.289 -2.041 -22.322 1.00 98.81 184 ALA A O 1
ATOM 1444 N N . MET A 1 185 ? 4.324 -0.605 -24.044 1.00 98.75 185 MET A N 1
ATOM 1445 C CA . MET A 1 185 ? 4.415 -1.644 -25.070 1.00 98.75 185 MET A CA 1
ATOM 1446 C C . MET A 1 185 ? 5.699 -2.476 -24.946 1.00 98.75 185 MET A C 1
ATOM 1448 O O . MET A 1 185 ? 5.651 -3.697 -25.089 1.00 98.75 185 MET A O 1
ATOM 1452 N N . ALA A 1 186 ? 6.842 -1.840 -24.679 1.00 98.88 186 ALA A N 1
ATOM 1453 C CA . ALA A 1 186 ? 8.109 -2.537 -24.484 1.00 98.88 186 ALA A CA 1
ATOM 1454 C C . ALA A 1 186 ? 8.073 -3.459 -23.259 1.00 98.88 186 ALA A C 1
ATOM 1456 O O . ALA A 1 186 ? 8.484 -4.616 -23.360 1.00 98.88 186 ALA A O 1
ATOM 1457 N N . LEU A 1 187 ? 7.534 -2.972 -22.138 1.00 98.94 187 LEU A N 1
ATOM 1458 C CA . LEU A 1 187 ? 7.361 -3.747 -20.911 1.00 98.94 187 LEU A CA 1
ATOM 1459 C C . LEU A 1 187 ? 6.437 -4.947 -21.143 1.00 98.94 187 LEU A C 1
ATOM 1461 O O . LEU A 1 187 ? 6.778 -6.078 -20.794 1.00 98.94 187 LEU A O 1
ATOM 1465 N N . LEU A 1 188 ? 5.290 -4.722 -21.788 1.00 98.88 188 LEU A N 1
ATOM 1466 C CA . LEU A 1 188 ? 4.343 -5.784 -22.117 1.00 98.88 188 LEU A CA 1
ATOM 1467 C C . LEU A 1 188 ? 5.004 -6.862 -22.985 1.00 98.88 188 LEU A C 1
ATOM 1469 O O . LEU A 1 188 ? 4.913 -8.042 -22.668 1.00 98.88 188 LEU A O 1
ATOM 1473 N N . ILE A 1 189 ? 5.717 -6.483 -24.047 1.00 98.88 189 ILE A N 1
ATOM 1474 C CA . ILE A 1 189 ? 6.400 -7.453 -24.914 1.00 98.88 189 ILE A CA 1
ATOM 1475 C C . ILE A 1 189 ? 7.481 -8.214 -24.136 1.00 98.88 189 ILE A C 1
ATOM 1477 O O . ILE A 1 189 ? 7.509 -9.445 -24.175 1.00 98.88 189 ILE A O 1
ATOM 1481 N N . GLY A 1 190 ? 8.362 -7.501 -23.433 1.00 98.88 190 GLY A N 1
ATOM 1482 C CA . GLY A 1 190 ? 9.491 -8.096 -22.720 1.00 98.88 190 GLY A CA 1
ATOM 1483 C C . GLY A 1 190 ? 9.059 -9.067 -21.626 1.00 98.88 190 GLY A C 1
ATOM 1484 O O . GLY A 1 190 ? 9.515 -10.212 -21.598 1.00 98.88 190 GLY A O 1
ATOM 1485 N N . SER A 1 191 ? 8.106 -8.656 -20.791 1.00 98.81 191 SER A N 1
ATOM 1486 C CA . SER A 1 191 ? 7.578 -9.481 -19.699 1.00 98.81 191 SER A CA 1
ATOM 1487 C C . SER A 1 191 ? 7.024 -10.819 -20.204 1.00 98.81 191 SER A C 1
ATOM 1489 O O . SER A 1 191 ? 7.341 -11.878 -19.654 1.00 98.81 191 SER A O 1
ATOM 1491 N N . GLN A 1 192 ? 6.266 -10.807 -21.310 1.00 98.81 192 GLN A N 1
ATOM 1492 C CA . GLN A 1 192 ? 5.691 -12.027 -21.882 1.00 98.81 192 GLN A CA 1
ATOM 1493 C C . GLN A 1 192 ? 6.740 -12.918 -22.556 1.00 98.81 192 GLN A C 1
ATOM 1495 O O . GLN A 1 192 ? 6.560 -14.137 -22.596 1.00 98.81 192 GLN A O 1
ATOM 1500 N N . VAL A 1 193 ? 7.837 -12.343 -23.062 1.00 98.69 193 VAL A N 1
ATOM 1501 C CA . VAL A 1 193 ? 8.987 -13.109 -23.570 1.00 98.69 193 VAL A CA 1
ATOM 1502 C C . VAL A 1 193 ? 9.707 -13.827 -22.429 1.00 98.69 193 VAL A C 1
ATOM 1504 O O . VAL A 1 193 ? 10.065 -14.995 -22.585 1.00 98.69 193 VAL A O 1
ATOM 1507 N N . GLY A 1 194 ? 9.910 -13.163 -21.288 1.00 98.38 194 GLY A N 1
ATOM 1508 C CA . GLY A 1 194 ? 10.590 -13.758 -20.138 1.00 98.38 194 GLY A CA 1
ATOM 1509 C C . GLY A 1 194 ? 9.761 -14.832 -19.436 1.00 98.38 194 GLY A C 1
ATOM 1510 O O . GLY A 1 194 ? 10.244 -15.943 -19.195 1.00 98.38 194 GLY A O 1
ATOM 1511 N N . ARG A 1 195 ? 8.495 -14.526 -19.127 1.00 98.62 195 ARG A N 1
ATOM 1512 C CA . ARG A 1 195 ? 7.552 -15.483 -18.538 1.00 98.62 195 ARG A CA 1
ATOM 1513 C C . ARG A 1 195 ? 6.098 -15.114 -18.876 1.00 98.62 195 ARG A C 1
ATOM 1515 O O . ARG A 1 195 ? 5.568 -14.167 -18.299 1.00 98.62 195 ARG A O 1
ATOM 1522 N N . PRO A 1 196 ? 5.402 -15.906 -19.713 1.00 98.62 196 PRO A N 1
ATOM 1523 C CA . PRO A 1 196 ? 3.991 -15.674 -20.011 1.00 98.62 196 PRO A CA 1
ATOM 1524 C C . PRO A 1 196 ? 3.125 -15.586 -18.746 1.00 98.62 196 PRO A C 1
ATOM 1526 O O . PRO A 1 196 ? 3.193 -16.460 -17.877 1.00 98.62 196 PRO A O 1
ATOM 1529 N N . GLY A 1 197 ? 2.297 -14.544 -18.660 1.00 98.25 197 GLY A N 1
ATOM 1530 C CA . GLY A 1 197 ? 1.396 -14.289 -17.533 1.00 98.25 197 GLY A CA 1
ATOM 1531 C C . GLY A 1 197 ? 1.916 -13.301 -16.484 1.00 98.25 197 GLY A C 1
ATOM 1532 O O . GLY A 1 197 ? 1.217 -13.078 -15.499 1.00 98.25 197 GLY A O 1
ATOM 1533 N N . VAL A 1 198 ? 3.103 -12.709 -16.666 1.00 98.81 198 VAL A N 1
ATOM 1534 C CA . VAL A 1 198 ? 3.520 -11.534 -15.877 1.00 98.81 198 VAL A CA 1
ATOM 1535 C C . VAL A 1 198 ? 2.586 -10.364 -16.178 1.00 98.81 198 VAL A C 1
ATOM 1537 O O . VAL A 1 198 ? 2.253 -10.127 -17.338 1.00 98.81 198 VAL A O 1
ATOM 1540 N N . LEU A 1 199 ? 2.136 -9.667 -15.137 1.00 98.88 199 LEU A N 1
ATOM 1541 C CA . LEU A 1 199 ? 1.296 -8.479 -15.268 1.00 98.88 199 LEU A CA 1
ATOM 1542 C C . LEU A 1 199 ? 2.173 -7.237 -15.432 1.00 98.88 199 LEU A C 1
ATOM 1544 O O . LEU A 1 199 ? 3.213 -7.130 -14.791 1.00 98.88 199 LEU A O 1
ATOM 1548 N N . THR A 1 200 ? 1.749 -6.289 -16.259 1.00 98.88 200 THR A N 1
ATOM 1549 C CA . THR A 1 200 ? 2.516 -5.079 -16.564 1.00 98.88 200 THR A CA 1
ATOM 1550 C C . THR A 1 200 ? 1.676 -3.821 -16.418 1.00 98.88 200 THR A C 1
ATOM 1552 O O . THR A 1 200 ? 0.572 -3.764 -16.970 1.00 98.88 200 THR A O 1
ATOM 1555 N N . GLN A 1 201 ? 2.224 -2.808 -15.752 1.00 98.75 201 GLN A N 1
ATOM 1556 C CA . GLN A 1 201 ? 1.634 -1.471 -15.644 1.00 98.75 201 GLN A CA 1
ATOM 1557 C C . GLN A 1 201 ? 2.569 -0.388 -16.185 1.00 98.75 201 GLN A C 1
ATOM 1559 O O . GLN A 1 201 ? 3.778 -0.597 -16.307 1.00 98.75 201 GLN A O 1
ATOM 1564 N N . CYS A 1 202 ? 2.002 0.775 -16.495 1.00 98.75 202 CYS A N 1
ATOM 1565 C CA . CYS A 1 202 ? 2.752 1.960 -16.883 1.00 98.75 202 CYS A CA 1
ATOM 1566 C C . CYS A 1 202 ? 2.235 3.157 -16.087 1.00 98.75 202 CYS A C 1
ATOM 1568 O O . CYS A 1 202 ? 1.280 3.805 -16.511 1.00 98.75 202 CYS A O 1
ATOM 1570 N N . SER A 1 203 ? 2.910 3.441 -14.980 1.00 98.56 203 SER A N 1
ATOM 1571 C CA . SER A 1 203 ? 2.524 4.456 -14.006 1.00 98.56 203 SER A CA 1
ATOM 1572 C C . SER A 1 203 ? 2.673 5.847 -14.610 1.00 98.56 203 SER A C 1
ATOM 1574 O O . SER A 1 203 ? 3.789 6.278 -14.949 1.00 98.56 203 SER A O 1
ATOM 1576 N N . ALA A 1 204 ? 1.543 6.523 -14.803 1.00 97.44 204 ALA A N 1
ATOM 1577 C CA . ALA A 1 204 ? 1.444 7.819 -15.468 1.00 97.44 204 ALA A CA 1
ATOM 1578 C C . ALA A 1 204 ? 0.375 8.696 -14.794 1.00 97.44 204 ALA A C 1
ATOM 1580 O O . ALA A 1 204 ? -0.106 8.402 -13.710 1.00 97.44 204 ALA A O 1
ATOM 1581 N N . GLU A 1 205 ? 0.018 9.818 -15.421 1.00 98.12 205 GLU A N 1
ATOM 1582 C CA . GLU A 1 205 ? -1.165 10.572 -14.997 1.00 98.12 205 GLU A CA 1
ATOM 1583 C C . GLU A 1 205 ? -2.433 9.726 -15.206 1.00 98.12 205 GLU A C 1
ATOM 1585 O O . GLU A 1 205 ? -2.546 9.032 -16.213 1.00 98.12 205 GLU A O 1
ATOM 1590 N N . GLU A 1 206 ? -3.384 9.813 -14.276 1.00 97.81 206 GLU A N 1
ATOM 1591 C CA . GLU A 1 206 ? -4.547 8.921 -14.148 1.00 97.81 206 GLU A CA 1
ATOM 1592 C C . GLU A 1 206 ? -5.335 8.703 -15.453 1.00 97.81 206 GLU A C 1
ATOM 1594 O O . GLU A 1 206 ? -5.597 7.567 -15.862 1.00 97.81 206 GLU A O 1
ATOM 1599 N N . ALA A 1 207 ? -5.709 9.779 -16.155 1.00 98.00 207 ALA A N 1
ATOM 1600 C CA . ALA A 1 207 ? -6.460 9.665 -17.406 1.00 98.00 207 ALA A CA 1
ATOM 1601 C C . ALA A 1 207 ? -5.610 9.045 -18.524 1.00 98.00 207 ALA A C 1
ATOM 1603 O O . ALA A 1 207 ? -6.110 8.254 -19.330 1.00 98.00 207 ALA A O 1
ATOM 1604 N N . THR A 1 208 ? -4.322 9.382 -18.555 1.00 97.94 208 THR A N 1
ATOM 1605 C CA . THR A 1 208 ? -3.346 8.814 -19.485 1.00 97.94 208 THR A CA 1
ATOM 1606 C C . THR A 1 208 ? -3.141 7.319 -19.229 1.00 97.94 208 THR A C 1
ATOM 1608 O O . THR A 1 208 ? -3.168 6.530 -20.173 1.00 97.94 208 THR A O 1
ATOM 1611 N N . GLU A 1 209 ? -2.975 6.905 -17.974 1.00 98.31 209 GLU A N 1
ATOM 1612 C CA . GLU A 1 209 ? -2.800 5.503 -17.585 1.00 98.31 209 GLU A CA 1
ATOM 1613 C C . GLU A 1 209 ? -4.046 4.672 -17.913 1.00 98.31 209 GLU A C 1
ATOM 1615 O O . GLU A 1 209 ? -3.946 3.601 -18.525 1.00 98.31 209 GLU A O 1
ATOM 1620 N N . LEU A 1 210 ? -5.237 5.209 -17.633 1.00 98.44 210 LEU A N 1
ATOM 1621 C CA . LEU A 1 210 ? -6.496 4.582 -18.027 1.00 98.44 210 LEU A CA 1
ATOM 1622 C C . LEU A 1 210 ? -6.605 4.431 -19.550 1.00 98.44 210 LEU A C 1
ATOM 1624 O O . LEU A 1 210 ? -7.040 3.387 -20.043 1.00 98.44 210 LEU A O 1
ATOM 1628 N N . GLU A 1 211 ? -6.198 5.444 -20.316 1.00 98.38 211 GLU A N 1
ATOM 1629 C CA . GLU A 1 211 ? -6.186 5.374 -21.776 1.00 98.38 211 GLU A CA 1
ATOM 1630 C C . GLU A 1 211 ? -5.226 4.288 -22.295 1.00 98.38 211 GLU A C 1
ATOM 1632 O O . GLU A 1 211 ? -5.584 3.551 -23.221 1.00 98.38 211 GLU A O 1
ATOM 1637 N N . LEU A 1 212 ? -4.040 4.137 -21.695 1.00 98.44 212 LEU A N 1
ATOM 1638 C CA . LEU A 1 212 ? -3.112 3.043 -22.014 1.00 98.44 212 LEU A CA 1
ATOM 1639 C C . LEU A 1 212 ? -3.754 1.674 -21.745 1.00 98.44 212 LEU A C 1
ATOM 1641 O O . LEU A 1 212 ? -3.651 0.776 -22.590 1.00 98.44 212 LEU A O 1
ATOM 1645 N N . GLY A 1 213 ? -4.471 1.541 -20.626 1.00 98.38 213 GLY A N 1
ATOM 1646 C CA . GLY A 1 213 ? -5.222 0.336 -20.272 1.00 98.38 213 GLY A CA 1
ATOM 1647 C C . GLY A 1 213 ? -6.342 0.016 -21.266 1.00 98.38 213 GLY A C 1
ATOM 1648 O O . GLY A 1 213 ? -6.420 -1.106 -21.767 1.00 98.38 213 GLY A O 1
ATOM 1649 N N . ILE A 1 214 ? -7.165 1.003 -21.642 1.00 98.62 214 ILE A N 1
ATOM 1650 C CA . ILE A 1 214 ? -8.240 0.844 -22.645 1.00 98.62 214 ILE A CA 1
ATOM 1651 C C . ILE A 1 214 ? -7.673 0.410 -24.002 1.00 98.62 214 ILE A C 1
ATOM 1653 O O . ILE A 1 214 ? -8.286 -0.384 -24.718 1.00 98.62 214 ILE A O 1
ATOM 1657 N N . ARG A 1 215 ? -6.489 0.916 -24.359 1.00 98.50 215 ARG A N 1
ATOM 1658 C CA . ARG A 1 215 ? -5.778 0.555 -25.592 1.00 98.50 215 ARG A CA 1
ATOM 1659 C C . ARG A 1 215 ? -5.069 -0.803 -25.509 1.00 98.50 215 ARG A C 1
ATOM 1661 O O . ARG A 1 215 ? -4.498 -1.230 -26.511 1.00 98.50 215 ARG A O 1
ATOM 1668 N N . GLY A 1 216 ? -5.109 -1.483 -24.362 1.00 98.50 216 GLY A N 1
ATOM 1669 C CA . GLY A 1 216 ? -4.513 -2.804 -24.159 1.00 98.50 216 GLY A CA 1
ATOM 1670 C C . GLY A 1 216 ? -2.985 -2.795 -24.114 1.00 98.50 216 GLY A C 1
ATOM 1671 O O . GLY A 1 216 ? -2.364 -3.790 -24.485 1.00 98.50 216 GLY A O 1
ATOM 1672 N N . LEU A 1 217 ? -2.374 -1.675 -23.714 1.00 98.62 217 LEU A N 1
ATOM 1673 C CA . LEU A 1 217 ? -0.915 -1.550 -23.582 1.00 98.62 217 LEU A CA 1
ATOM 1674 C C . LEU A 1 217 ? -0.404 -1.935 -22.187 1.00 98.62 217 LEU A C 1
ATOM 1676 O O . LEU A 1 217 ? 0.796 -2.114 -22.006 1.00 98.62 217 LEU A O 1
ATOM 1680 N N . THR A 1 218 ? -1.307 -2.084 -21.221 1.00 98.81 218 THR A N 1
ATOM 1681 C CA . THR A 1 218 ? -1.046 -2.546 -19.854 1.00 98.81 218 THR A CA 1
ATOM 1682 C C . THR A 1 218 ? -2.067 -3.621 -19.475 1.00 98.81 218 THR A C 1
ATOM 1684 O O . THR A 1 218 ? -3.110 -3.761 -20.118 1.00 98.81 218 THR A O 1
ATOM 1687 N N . THR A 1 219 ? -1.766 -4.422 -18.451 1.00 98.75 219 THR A N 1
ATOM 1688 C CA . THR A 1 219 ? -2.663 -5.485 -17.957 1.00 98.75 219 THR A CA 1
ATOM 1689 C C . THR A 1 219 ? -3.291 -5.154 -16.605 1.00 98.75 219 THR A C 1
ATOM 1691 O O . THR A 1 219 ? -4.215 -5.847 -16.186 1.00 98.75 219 THR A O 1
ATOM 1694 N N . TYR A 1 220 ? -2.766 -4.148 -15.905 1.00 98.75 220 TYR A N 1
ATOM 1695 C CA . TYR A 1 220 ? -3.303 -3.593 -14.664 1.00 98.75 220 TYR A CA 1
ATOM 1696 C C . TYR A 1 220 ? -2.792 -2.154 -14.466 1.00 98.75 220 TYR A C 1
ATOM 1698 O O . TYR A 1 220 ? -1.988 -1.676 -15.270 1.00 98.75 220 TYR A O 1
ATOM 1706 N N . ALA A 1 221 ? -3.281 -1.502 -13.412 1.00 98.38 221 ALA A N 1
ATOM 1707 C CA . ALA A 1 221 ? -2.830 -0.211 -12.899 1.00 98.38 221 ALA A CA 1
ATOM 1708 C C . ALA A 1 221 ? -2.744 -0.306 -11.365 1.00 98.38 221 ALA A C 1
ATOM 1710 O O . ALA A 1 221 ? -3.589 -0.972 -10.753 1.00 98.38 221 ALA A O 1
ATOM 1711 N N . GLU A 1 222 ? -1.742 0.324 -10.759 1.00 98.44 222 GLU A N 1
ATOM 1712 C CA . GLU A 1 222 ? -1.522 0.367 -9.305 1.00 98.44 222 GLU A CA 1
ATOM 1713 C C . GLU A 1 222 ? -1.530 1.793 -8.769 1.00 98.44 222 GLU A C 1
ATOM 1715 O O . GLU A 1 222 ? -2.121 2.041 -7.720 1.00 98.44 222 GLU A O 1
ATOM 1720 N N . THR A 1 223 ? -0.904 2.730 -9.483 1.00 97.19 223 THR A N 1
ATOM 1721 C CA . THR A 1 223 ? -0.679 4.108 -9.029 1.00 97.19 223 THR A CA 1
ATOM 1722 C C . THR A 1 223 ? -1.905 5.008 -9.191 1.00 97.19 223 THR A C 1
ATOM 1724 O O . THR A 1 223 ? -1.769 6.153 -9.598 1.00 97.19 223 THR A O 1
ATOM 1727 N N . LEU A 1 224 ? -3.088 4.485 -8.851 1.00 93.94 224 LEU A N 1
ATOM 1728 C CA . LEU A 1 224 ? -4.355 5.216 -8.806 1.00 93.94 224 LEU A CA 1
ATOM 1729 C C . LEU A 1 224 ? -4.485 5.90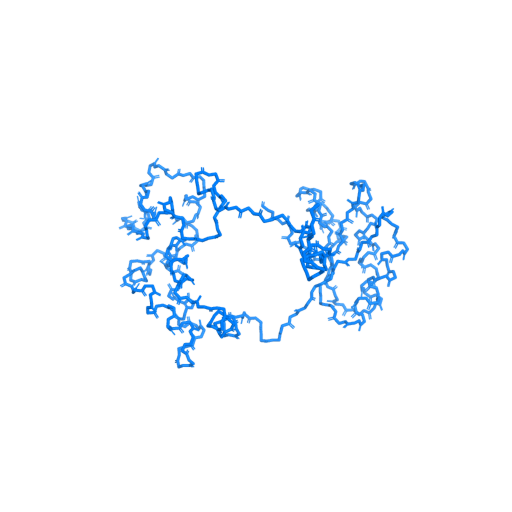2 -7.439 1.00 93.94 224 LEU A C 1
ATOM 1731 O O . LEU A 1 224 ? -4.951 5.281 -6.475 1.00 93.94 224 LEU A O 1
ATOM 1735 N N . SER A 1 225 ? -3.987 7.136 -7.351 1.00 89.00 225 SER A N 1
ATOM 1736 C CA . SER A 1 225 ? -3.759 7.856 -6.082 1.00 89.00 225 SER A CA 1
ATOM 1737 C C . SER A 1 225 ? -4.918 8.720 -5.588 1.00 89.00 225 SER A C 1
ATOM 1739 O O . SER A 1 225 ? -5.705 9.241 -6.409 1.00 89.00 225 SER A O 1
#

pLDDT: mean 97.79, std 2.86, range [63.53, 98.94]

Sequence (225 aa):
MKRSKRIETLDARPVNLDGYINEWPEMGFVAMSSPYDPEPSVRVEDGRIVELDGKYREDFDFIDQFIADYAINIERTEKSMSVSSLDIARMIVDINVSRKEILELISGITPAKMAEVMNHLNVVELMMGMQKIRARRTPGNQAHITNLKDDPVQIAADAAEGALRGFAEEETTMGVARYAPLSAMALLIGSQVGRPGVLTQCSAEEATELELGIRGLTTYAETLS

Secondary structure (DSSP, 8-state):
----HHHHHHHTSGGGGS-----BGGGTB-SS--TTSPPP-EEEETTEEEEETTEEGGG--HHHHHIIIIIS-HHHHHHHHTS-HHHHHHHHH-T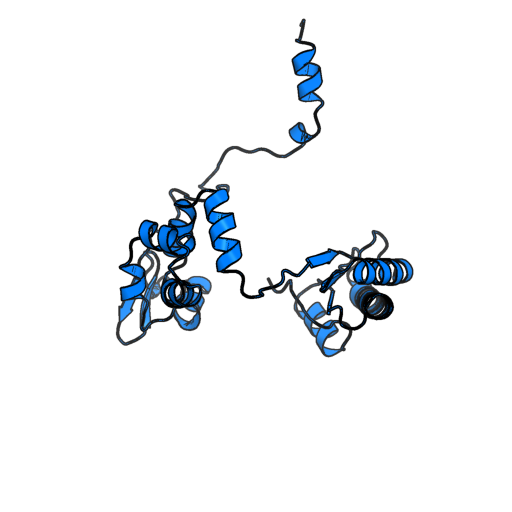TS-HHHHHHHHTT--HHHHHHHHHT--HHHHHHHHHHH-SSSS---EEE---TT--HHHHHHHHHHHHHHT-SEEEE--SSGGGHHHHHHHHHHHHHHHSTT-EEEE---HHHHHHHHHTTS-S------

Foldseek 3Di:
DDDDPVVVVVCPDPCVVDDDDDADLVVPRDDADRPPQADADWDDDPLFTQDGRHDGPVRDDPVSVCCRPPQADSVCQVVLSPDDLLVLLVLLQDPVRALVNNCVSVSRTGPSSVRSNVVNDDPVSVVSSCCRNPPDPDDAAEEEQEDQVLDLVSSLQVLLVVLLVPHQEYEYEDPDQVSQLSSLQSNVNSNCNNPNNRFYAYDDPPVVRVVCVVVVSGRDYDNPD

InterPro domains:
  IPR003206 Diol/glycerol dehydratase, large subunit [PF02286] (2-225)
  IPR016176 Cobalamin (vitamin B12)-dependent enzyme, catalytic [SSF51703] (1-225)
  IPR036999 Diol/glycerol dehydratase, large subunit superfamily [G3DSA:3.20.20.350] (1-225)